Protein AF-0000000066673201 (afdb_homodimer)

InterPro domains:
  IPR006525 Cystatin-related, plant [TIGR01638] (89-176)
  IPR046350 Cystatin superfamily [SSF54403] (92-159)

pLDDT: mean 76.49, std 21.57, range [20.39, 98.31]

Foldseek 3Di:
DPPPPPQLLLQDDQKDFQDDPVDPVSQAQPPDPPPPPDDQPDDPVVQSVQQRVVCVVPVNFDGDSVNDRQGIQKDWADQQDDPPDPPPDPHGNQNVVQVVVQVVVVVVCVVVVHPPDDDDGDPTDMDGDDDWDKDKDKDWDADPVVRDIFIKIWIWTDDPRHDIDGPDIGTDDDPPPDPPPPPPPPPPD/DPPPPPQLLLQDDQKDFQDDPVDPVSQAQPPDPPPPPDGQPDDPVVQSVQQRVVCVVPVNFDGDSVNDRPGIQKDWADQQDDPPDPPPDPHGNQNVVQVVVQVVVVVVCVVVVHPPDDDDGDPTDMDGDDDWDWDKDKDWDADPVVRDIFIKIWIWTDDPRHDIDGPDIGTDDDPPPPPPPVPPPPPDD

Structure (mmCIF, N/CA/C/O backbone):
data_AF-0000000066673201-model_v1
#
loop_
_entity.id
_entity.type
_entity.pdbx_description
1 polymer 'Cystatin/monellin superfamily protein'
#
loop_
_atom_site.group_PDB
_atom_site.id
_atom_site.type_symbol
_atom_site.label_atom_id
_atom_site.label_alt_id
_atom_site.label_comp_id
_atom_site.label_asym_id
_atom_site.label_entity_id
_atom_site.label_seq_id
_atom_site.pdbx_PDB_ins_code
_atom_site.Cartn_x
_atom_site.Cartn_y
_atom_site.Cartn_z
_atom_site.occupancy
_atom_site.B_iso_or_equiv
_atom_site.auth_seq_id
_atom_site.auth_comp_id
_atom_site.auth_asym_id
_atom_site.auth_atom_id
_atom_site.pdbx_PDB_model_num
ATOM 1 N N . MET A 1 1 ? 24.594 14.82 -3.545 1 20.39 1 MET A N 1
ATOM 2 C CA . MET A 1 1 ? 23.344 15.539 -3.793 1 20.39 1 MET A CA 1
ATOM 3 C C . MET A 1 1 ? 22.25 14.586 -4.258 1 20.39 1 MET A C 1
ATOM 5 O O . MET A 1 1 ? 22.375 13.953 -5.309 1 20.39 1 MET A O 1
ATOM 9 N N . GLY A 1 2 ? 21.578 13.789 -3.475 1 25.27 2 GLY A N 1
ATOM 10 C CA . GLY A 1 2 ? 20.734 12.656 -3.836 1 25.27 2 GLY A CA 1
ATOM 11 C C . GLY A 1 2 ? 19.562 13.031 -4.73 1 25.27 2 GLY A C 1
ATOM 12 O O . GLY A 1 2 ? 18.969 14.094 -4.551 1 25.27 2 GLY A O 1
ATOM 13 N N . GLU A 1 3 ? 19.641 12.789 -5.961 1 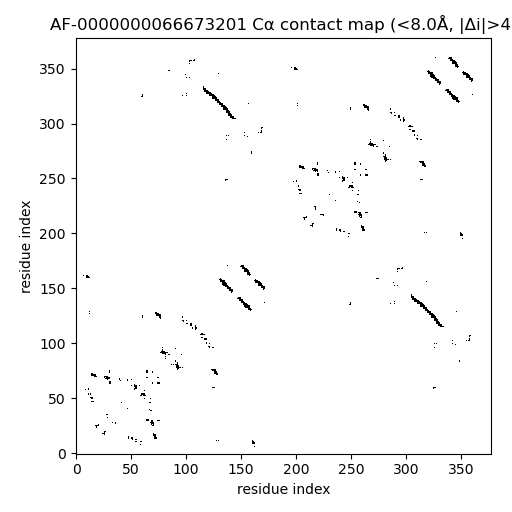28.75 3 GLU A N 1
ATOM 14 C CA . GLU A 1 3 ? 18.641 13.133 -6.961 1 28.75 3 GLU A CA 1
ATOM 15 C C . GLU A 1 3 ? 17.219 12.977 -6.398 1 28.75 3 GLU A C 1
ATOM 17 O O . GLU A 1 3 ? 16.922 11.984 -5.73 1 28.75 3 GLU A O 1
ATOM 22 N N . SER A 1 4 ? 16.672 14.086 -6.125 1 30.39 4 SER A N 1
ATOM 23 C CA . SER A 1 4 ? 15.266 14.219 -5.734 1 30.39 4 SER A CA 1
ATOM 24 C C . SER A 1 4 ? 14.383 13.25 -6.512 1 30.39 4 SER A C 1
ATOM 26 O O . SER A 1 4 ? 14.438 13.203 -7.742 1 30.39 4 SER A O 1
ATOM 28 N N . PHE A 1 5 ? 14.219 12.109 -6.172 1 31.58 5 PHE A N 1
ATOM 29 C CA . PHE A 1 5 ? 13.328 11.195 -6.879 1 31.58 5 PHE A CA 1
ATOM 30 C C . PHE A 1 5 ? 12.023 11.891 -7.258 1 31.58 5 PHE A C 1
ATOM 32 O O . PHE A 1 5 ? 11.25 12.281 -6.387 1 31.58 5 PHE A O 1
ATOM 39 N N . GLU A 1 6 ? 11.945 12.711 -8.242 1 37.91 6 GLU A N 1
ATOM 40 C CA . GLU A 1 6 ? 10.797 13.352 -8.883 1 37.91 6 GLU A CA 1
ATOM 41 C C . GLU A 1 6 ? 9.547 12.492 -8.75 1 37.91 6 GLU A C 1
ATOM 43 O O . GLU A 1 6 ? 8.43 13.016 -8.758 1 37.91 6 GLU A O 1
ATOM 48 N N . GLY A 1 7 ? 9.648 11.227 -8.617 1 36.28 7 GLY A N 1
ATOM 49 C CA . GLY A 1 7 ? 8.57 10.25 -8.727 1 36.28 7 GLY A CA 1
ATOM 50 C C . GLY A 1 7 ? 7.656 10.234 -7.52 1 36.28 7 GLY A C 1
ATOM 51 O O . GLY A 1 7 ? 6.758 9.398 -7.43 1 36.28 7 GLY A O 1
ATOM 52 N N . TRP A 1 8 ? 7.93 11.141 -6.637 1 39.97 8 TRP A N 1
ATOM 53 C CA . TRP A 1 8 ? 7.152 11.109 -5.398 1 39.97 8 TRP A CA 1
ATOM 54 C C . TRP A 1 8 ? 5.684 11.414 -5.672 1 39.97 8 TRP A C 1
ATOM 56 O O . TRP A 1 8 ? 4.805 10.992 -4.91 1 39.97 8 TRP A O 1
ATOM 66 N N . ASN A 1 9 ? 5.484 12.172 -6.719 1 45.72 9 ASN A N 1
ATOM 67 C CA . ASN A 1 9 ? 4.098 12.445 -7.078 1 45.72 9 ASN A CA 1
ATOM 68 C C . ASN A 1 9 ? 3.318 11.164 -7.34 1 45.72 9 ASN A C 1
ATOM 70 O O . ASN A 1 9 ? 2.098 11.133 -7.176 1 45.72 9 ASN A O 1
ATOM 74 N N . ALA A 1 10 ? 4.105 10.156 -7.504 1 52.5 10 ALA A N 1
ATOM 75 C CA . ALA A 1 10 ? 3.484 8.891 -7.906 1 52.5 10 ALA A CA 1
ATOM 76 C C . ALA A 1 10 ? 2.779 8.227 -6.73 1 52.5 10 ALA A C 1
ATOM 78 O O . ALA A 1 10 ? 1.967 7.316 -6.922 1 52.5 10 ALA A O 1
ATOM 79 N N . TRP A 1 11 ? 2.893 8.945 -5.566 1 57.53 11 TRP A N 1
ATOM 80 C CA . TRP A 1 11 ? 2.303 8.305 -4.395 1 57.53 11 TRP A CA 1
ATOM 81 C C . TRP A 1 11 ? 0.979 8.961 -4.023 1 57.53 11 TRP A C 1
ATOM 83 O O . TRP A 1 11 ? 0.353 8.594 -3.025 1 57.53 11 TRP A O 1
ATOM 93 N N . LEU A 1 12 ? 0.6 9.906 -4.938 1 61.88 12 LEU A N 1
ATOM 94 C CA . LEU A 1 12 ? -0.636 10.602 -4.594 1 61.88 12 LEU A CA 1
ATOM 95 C C . LEU A 1 12 ? -1.803 10.078 -5.422 1 61.88 12 LEU A C 1
ATOM 97 O O . LEU A 1 12 ? -1.617 9.664 -6.57 1 61.88 12 LEU A O 1
ATOM 101 N N . GLU A 1 13 ? -2.955 9.984 -4.758 1 71 13 GLU A N 1
ATOM 102 C CA . GLU A 1 13 ? -4.215 9.703 -5.438 1 71 13 GLU A CA 1
ATOM 103 C C . GLU A 1 13 ? -5.031 10.969 -5.648 1 71 13 GLU A C 1
ATOM 105 O O . GLU A 1 13 ? -4.941 11.914 -4.855 1 71 13 GLU A O 1
ATOM 110 N N . ASP A 1 14 ? -5.711 10.961 -6.789 1 77.38 14 ASP A N 1
ATOM 111 C CA . ASP A 1 14 ? -6.695 12.023 -6.961 1 77.38 14 ASP A CA 1
ATOM 112 C C . ASP A 1 14 ? -7.793 11.93 -5.902 1 77.38 14 ASP A C 1
ATOM 114 O O . ASP A 1 14 ? -8.039 10.859 -5.344 1 77.38 14 ASP A O 1
ATOM 118 N N . ALA A 1 15 ? -8.32 13.133 -5.711 1 83.19 15 ALA A N 1
ATOM 119 C CA . ALA A 1 15 ? -9.484 13.164 -4.824 1 83.19 15 ALA A CA 1
ATOM 120 C C . ALA A 1 15 ? -10.664 12.422 -5.441 1 83.19 15 ALA A C 1
ATOM 122 O O . ALA A 1 15 ? -10.914 12.531 -6.645 1 83.19 15 ALA A O 1
ATOM 123 N N . TYR A 1 16 ? -11.312 11.641 -4.719 1 76.75 16 TYR A N 1
ATOM 124 C CA . TYR A 1 16 ? -12.562 11.016 -5.133 1 76.75 16 TYR A CA 1
ATOM 125 C C . TYR A 1 16 ? -13.508 10.836 -3.947 1 76.75 16 TYR A C 1
ATOM 127 O O . TYR A 1 16 ? -13.07 10.844 -2.795 1 76.75 16 TYR A O 1
ATOM 135 N N . LEU A 1 17 ? -14.781 10.719 -4.289 1 73.44 17 LEU A N 1
ATOM 136 C CA . LEU A 1 17 ? -15.781 10.523 -3.248 1 73.44 17 LEU A CA 1
ATOM 137 C C . LEU A 1 17 ? -15.758 9.086 -2.74 1 73.44 17 LEU A C 1
ATOM 139 O O . LEU A 1 17 ? -15.648 8.148 -3.529 1 73.44 17 LEU A O 1
ATOM 143 N N . LEU A 1 18 ? -15.828 8.891 -1.446 1 70.62 18 LEU A N 1
ATOM 144 C CA . LEU A 1 18 ? -15.898 7.562 -0.841 1 70.62 18 LEU A CA 1
ATOM 145 C C . LEU A 1 18 ? -17.328 7.035 -0.855 1 70.62 18 LEU A C 1
ATOM 147 O O . LEU A 1 18 ? -17.562 5.855 -0.573 1 70.62 18 LEU A O 1
ATOM 151 N N . CYS A 1 19 ? -18.25 7.914 -1.058 1 63.78 19 CYS A N 1
ATOM 152 C CA . CYS A 1 19 ? -19.641 7.52 -1.135 1 63.78 19 CYS A CA 1
ATOM 153 C C . CYS A 1 19 ? -20.312 8.141 -2.352 1 63.78 19 CYS A C 1
ATOM 155 O O . CYS A 1 19 ? -19.766 9.039 -2.986 1 63.78 19 CYS A O 1
ATOM 157 N N . THR A 1 20 ? -21.422 7.461 -2.666 1 59.53 20 THR A N 1
ATOM 158 C CA . THR A 1 20 ? -22.203 8.031 -3.764 1 59.53 20 THR A CA 1
ATOM 159 C C . THR A 1 20 ? -23.016 9.227 -3.285 1 59.53 20 THR A C 1
ATOM 161 O O . THR A 1 20 ? -23.484 9.242 -2.146 1 59.53 20 THR A O 1
ATOM 164 N N . PRO A 1 21 ? -22.969 10.312 -4.102 1 56.91 21 PRO A N 1
ATOM 165 C CA . PRO A 1 21 ? -23.719 11.516 -3.715 1 56.91 21 PRO A CA 1
ATOM 166 C C . PRO A 1 21 ? -25.141 11.211 -3.264 1 56.91 21 PRO A C 1
ATOM 168 O O . PRO A 1 21 ? -25.719 11.977 -2.49 1 56.91 21 PRO A O 1
ATOM 171 N N . GLU A 1 22 ? -25.578 10.141 -3.738 1 59.84 22 GLU A N 1
ATOM 172 C CA . GLU A 1 22 ? -26.938 9.773 -3.367 1 59.84 22 GLU A CA 1
ATOM 173 C C . GLU A 1 22 ? -26.984 9.156 -1.973 1 59.84 22 GLU A C 1
ATOM 175 O O . GLU A 1 22 ? -28.062 9.008 -1.391 1 59.84 22 GLU A O 1
ATOM 180 N N . ASP A 1 23 ? -25.844 8.875 -1.416 1 57.38 23 ASP A N 1
ATOM 181 C CA . ASP A 1 23 ? -25.766 8.312 -0.069 1 57.38 23 ASP A CA 1
ATOM 182 C C . ASP A 1 23 ? -25.984 9.398 0.986 1 57.38 23 ASP A C 1
ATOM 184 O O . ASP A 1 23 ? -25.281 10.414 0.996 1 57.38 23 ASP A O 1
ATOM 188 N N . PRO A 1 24 ? -27 9.305 1.75 1 57.25 24 PRO A N 1
ATOM 189 C CA . PRO A 1 24 ? -27.312 10.328 2.748 1 57.25 24 PRO A CA 1
ATOM 190 C C . PRO A 1 24 ? -26.141 10.625 3.672 1 57.25 24 PRO A C 1
ATOM 192 O O . PRO A 1 24 ? -26 11.75 4.176 1 57.25 24 PRO A O 1
ATOM 195 N N . GLU A 1 25 ? -25.359 9.75 3.957 1 54.31 25 GLU A N 1
ATOM 196 C CA . GLU A 1 25 ? -24.219 9.945 4.859 1 54.31 25 GLU A CA 1
ATOM 197 C C . GLU A 1 25 ? -23.094 10.695 4.168 1 54.31 25 GLU A C 1
ATOM 199 O O . GLU A 1 25 ? -22.203 11.242 4.832 1 54.31 25 GLU A O 1
ATOM 204 N N . CYS A 1 26 ? -23.109 10.602 2.91 1 53.5 26 CYS A N 1
ATOM 205 C CA . CYS A 1 26 ? -22.078 11.281 2.125 1 53.5 26 CYS A CA 1
ATOM 206 C C . CYS A 1 26 ? -22.109 12.789 2.375 1 53.5 26 CYS A C 1
ATOM 208 O O . CYS A 1 26 ? -21.078 13.461 2.238 1 53.5 26 CYS A O 1
ATOM 210 N N . LEU A 1 27 ? -23.25 13.258 2.812 1 51.88 27 LEU A N 1
ATOM 211 C CA . LEU A 1 27 ? -23.438 14.703 2.85 1 51.88 27 LEU A CA 1
ATOM 212 C C . LEU A 1 27 ? -22.984 15.273 4.191 1 51.88 27 LEU A C 1
ATOM 214 O O . LEU A 1 27 ? -22.984 16.484 4.375 1 51.88 27 LEU A O 1
ATOM 218 N N . LYS A 1 28 ? -22.531 14.328 5.055 1 49.69 28 LYS A N 1
ATOM 219 C CA . LYS A 1 28 ? -22.234 14.984 6.324 1 49.69 28 LYS A CA 1
ATOM 220 C C . LYS A 1 28 ? -20.812 15.539 6.332 1 49.69 28 LYS A C 1
ATOM 222 O O . LYS A 1 28 ? -19.875 14.852 5.938 1 49.69 28 LYS A O 1
ATOM 227 N N . HIS A 1 29 ? -20.719 16.766 6.23 1 47.78 29 HIS A N 1
ATOM 228 C CA . HIS A 1 29 ? -19.484 17.547 6.34 1 47.78 29 HIS A CA 1
ATOM 229 C C . HIS A 1 29 ? -18.797 17.297 7.672 1 47.78 29 HIS A C 1
ATOM 231 O O . HIS A 1 29 ? -19.375 17.531 8.734 1 47.78 29 HIS A O 1
ATOM 237 N N . HIS A 1 30 ? -18.203 16.219 7.816 1 47.28 30 HIS A N 1
ATOM 238 C CA . HIS A 1 30 ? -17.688 16.031 9.172 1 47.28 30 HIS A CA 1
ATOM 239 C C . HIS A 1 30 ? -16.516 16.953 9.445 1 47.28 30 HIS A C 1
ATOM 241 O O . HIS A 1 30 ? -15.992 17 10.57 1 47.28 30 HIS A O 1
ATOM 247 N N . TYR A 1 31 ? -15.75 17.281 8.391 1 47.19 31 TYR A N 1
ATOM 248 C CA . TYR A 1 31 ? -14.531 17.812 8.992 1 47.19 31 TYR A CA 1
ATOM 249 C C . TYR A 1 31 ? -14.852 18.953 9.945 1 47.19 31 TYR A C 1
ATOM 251 O O . TYR A 1 31 ? -14.227 19.078 11.008 1 47.19 31 TYR A O 1
ATOM 259 N N . ILE A 1 32 ? -15.031 20.297 9.375 1 45.94 32 ILE A N 1
ATOM 260 C CA . ILE A 1 32 ? -15.18 21.516 10.156 1 45.94 32 ILE A CA 1
ATOM 261 C C . ILE A 1 32 ? -16.562 21.562 10.781 1 45.94 32 ILE A C 1
ATOM 263 O O . ILE A 1 32 ? -17.484 20.875 10.336 1 45.94 32 ILE A O 1
ATOM 267 N N . THR A 1 33 ? -16.656 22.5 11.812 1 43.62 33 THR A N 1
ATOM 268 C CA . THR A 1 33 ? -17.75 23.078 12.578 1 43.62 33 THR A CA 1
ATOM 269 C C . THR A 1 33 ? -18.984 23.281 11.695 1 43.62 33 THR A C 1
ATOM 271 O O . THR A 1 33 ? -19.906 24 12.07 1 43.62 33 THR A O 1
ATOM 274 N N . ARG A 1 34 ? -18.859 22.891 10.461 1 45.56 34 ARG A N 1
ATOM 275 C CA . ARG A 1 34 ? -20.031 23.375 9.75 1 45.56 34 ARG A CA 1
ATOM 276 C C . ARG A 1 34 ? -21.266 22.562 10.133 1 45.56 34 ARG A C 1
ATOM 278 O O . ARG A 1 34 ? -21.203 21.344 10.258 1 45.56 34 ARG A O 1
ATOM 285 N N . THR A 1 35 ? -22.172 23.188 10.781 1 44.44 35 THR A N 1
ATOM 286 C CA . THR A 1 35 ? -23.5 22.766 11.219 1 44.44 35 THR A CA 1
ATOM 287 C C . THR A 1 35 ? -24.266 22.094 10.07 1 44.44 35 THR A C 1
ATOM 289 O O . THR A 1 35 ? -23.891 22.25 8.906 1 44.44 35 THR A O 1
ATOM 292 N N . GLU A 1 36 ? -24.984 21.094 10.297 1 47.41 36 GLU A N 1
ATOM 293 C CA . GLU A 1 36 ? -26 20.484 9.453 1 47.41 36 GLU A CA 1
ATOM 294 C C . GLU A 1 36 ? -26.562 21.5 8.453 1 47.41 36 GLU A C 1
ATOM 296 O O . GLU A 1 36 ? -27.062 21.125 7.391 1 47.41 36 GLU A O 1
ATOM 301 N N . LYS A 1 37 ? -26.672 22.688 8.977 1 49.25 37 LYS A N 1
ATOM 302 C CA . LYS A 1 37 ? -27.453 23.625 8.164 1 49.25 37 LYS A CA 1
ATOM 303 C C . LYS A 1 37 ? -26.656 24.047 6.926 1 49.25 37 LYS A C 1
ATOM 305 O O . LYS A 1 37 ? -27.203 24.719 6.043 1 49.25 37 LYS A O 1
ATOM 310 N N . ASP A 1 38 ? -25.344 23.672 6.883 1 53.31 38 ASP A N 1
ATOM 311 C CA . ASP A 1 38 ? -24.641 24.406 5.848 1 53.31 38 ASP A CA 1
ATOM 312 C C . ASP A 1 38 ? -24.531 23.594 4.562 1 53.31 38 ASP A C 1
ATOM 314 O O . ASP A 1 38 ? -24 22.484 4.57 1 53.31 38 ASP A O 1
ATOM 318 N N . GLU A 1 39 ? -25.422 23.859 3.711 1 62.16 39 GLU A N 1
ATOM 319 C CA . GLU A 1 39 ? -25.359 23.422 2.322 1 62.16 39 GLU A CA 1
ATOM 320 C C . GLU A 1 39 ? -23.938 23.531 1.769 1 62.16 39 GLU A C 1
ATOM 322 O O . GLU A 1 39 ? -23.188 24.422 2.15 1 62.16 39 GLU A O 1
ATOM 327 N N . PRO A 1 40 ? -23.594 22.516 1.112 1 65.88 40 PRO A N 1
ATOM 328 C CA . PRO A 1 40 ? -22.281 22.641 0.467 1 65.88 40 PRO A CA 1
ATOM 329 C C . PRO A 1 40 ? -22.156 23.922 -0.359 1 65.88 40 PRO A C 1
ATOM 331 O O . PRO A 1 40 ? -23.125 24.344 -1.008 1 65.88 40 PRO A O 1
ATOM 334 N N . GLN A 1 41 ? -21.062 24.609 -0.134 1 74.94 41 GLN A N 1
ATOM 335 C CA . GLN A 1 41 ? -20.766 25.828 -0.86 1 74.94 41 GLN A CA 1
ATOM 336 C C . GLN A 1 41 ? -20.484 25.547 -2.334 1 74.94 41 GLN A C 1
ATOM 338 O O . GLN A 1 41 ? -20.734 26.406 -3.191 1 74.94 41 GLN A O 1
ATOM 343 N N . TYR A 1 42 ? -20.062 24.297 -2.615 1 81.88 42 TYR A N 1
ATOM 344 C CA . TYR A 1 42 ? -19.625 23.922 -3.963 1 81.88 42 TYR A CA 1
ATOM 345 C C . TYR A 1 42 ? -20.266 22.609 -4.398 1 81.88 42 TYR A C 1
ATOM 347 O O . TYR A 1 42 ? -20.719 21.828 -3.561 1 81.88 42 TYR A O 1
ATOM 355 N N . THR A 1 43 ? -20.375 22.531 -5.734 1 81.44 43 THR A N 1
ATOM 356 C CA . THR A 1 43 ? -20.781 21.219 -6.242 1 81.44 43 THR A CA 1
ATOM 357 C C . THR A 1 43 ? -19.688 20.188 -6.012 1 81.44 43 THR A C 1
ATOM 359 O O . THR A 1 43 ? -18.547 20.531 -5.738 1 81.44 43 THR A O 1
ATOM 362 N N . VAL A 1 44 ? -20 18.969 -6.176 1 77.81 44 VAL A N 1
ATOM 363 C CA . VAL A 1 44 ? -19.031 17.875 -6.004 1 77.81 44 VAL A CA 1
ATOM 364 C C . VAL A 1 44 ? -17.906 18.031 -7.012 1 77.81 44 VAL A C 1
ATOM 366 O O . VAL A 1 44 ? -16.719 17.875 -6.66 1 77.81 44 VAL A O 1
ATOM 369 N N . ASP A 1 45 ? -18.266 18.375 -8.227 1 83.19 45 ASP A N 1
ATOM 370 C CA . ASP A 1 45 ? -17.266 18.531 -9.273 1 83.19 45 ASP A CA 1
ATOM 371 C C . ASP A 1 45 ? -16.297 19.672 -8.953 1 83.19 45 ASP A C 1
ATOM 373 O O . ASP A 1 45 ? -15.102 19.562 -9.188 1 83.19 45 ASP A O 1
ATOM 377 N N . GLU A 1 46 ? -16.828 20.672 -8.477 1 87.88 46 GLU A N 1
ATOM 378 C CA . GLU A 1 46 ? -15.992 21.812 -8.102 1 87.88 46 GLU A CA 1
ATOM 379 C C . GLU A 1 46 ? -15.062 21.453 -6.941 1 87.88 46 GLU A C 1
ATOM 381 O O . GLU A 1 46 ? -13.898 21.844 -6.934 1 87.88 46 GLU A O 1
ATOM 386 N N . GLU A 1 47 ? -15.586 20.766 -5.961 1 85.94 47 GLU A N 1
ATOM 387 C CA . GLU A 1 47 ? -14.781 20.359 -4.816 1 85.94 47 GLU A CA 1
ATOM 388 C C . GLU A 1 47 ? -13.641 19.453 -5.242 1 85.94 47 GLU A C 1
ATOM 390 O O . GLU A 1 47 ? -12.5 19.609 -4.789 1 85.94 47 GLU A O 1
ATOM 395 N N . ILE A 1 48 ? -13.953 18.547 -6.105 1 85.69 48 ILE A N 1
ATOM 396 C CA . ILE A 1 48 ? -12.93 17.625 -6.605 1 85.69 48 ILE A CA 1
ATOM 397 C C . ILE A 1 48 ? -11.844 18.406 -7.34 1 85.69 48 ILE A C 1
ATOM 399 O O . ILE A 1 48 ? -10.648 18.188 -7.117 1 85.69 48 ILE A O 1
ATOM 403 N N . ALA A 1 49 ? -12.25 19.328 -8.195 1 90.88 49 ALA A N 1
ATOM 404 C CA . ALA A 1 49 ? -11.289 20.125 -8.945 1 90.88 49 ALA A CA 1
ATOM 405 C C . ALA A 1 49 ? -10.414 20.953 -8.016 1 90.88 49 ALA A C 1
ATOM 407 O O . ALA A 1 49 ? -9.195 21.016 -8.18 1 90.88 49 ALA A O 1
ATOM 408 N N . MET A 1 50 ? -11 21.562 -7.027 1 92.94 50 MET A N 1
ATOM 409 C CA . MET A 1 50 ? -10.266 22.406 -6.082 1 92.94 50 MET A CA 1
ATOM 410 C C . MET A 1 50 ? -9.305 21.562 -5.242 1 92.94 50 MET A C 1
ATOM 412 O O . MET A 1 50 ? -8.164 21.969 -5.012 1 92.94 50 MET A O 1
ATOM 416 N N . MET A 1 51 ? -9.805 20.484 -4.801 1 90.69 51 MET A N 1
ATOM 417 C CA . MET A 1 51 ? -8.938 19.625 -4 1 90.69 51 MET A CA 1
ATOM 418 C C . MET A 1 51 ? -7.758 19.125 -4.824 1 90.69 51 MET A C 1
ATOM 420 O O . MET A 1 51 ? -6.617 19.141 -4.359 1 90.69 51 MET A O 1
ATOM 424 N N . ASN A 1 52 ? -8 18.672 -6.043 1 90.69 52 ASN A N 1
ATOM 425 C CA . ASN A 1 52 ? -6.93 18.172 -6.902 1 90.69 52 ASN A CA 1
ATOM 426 C C . ASN A 1 52 ? -5.902 19.266 -7.199 1 90.69 52 ASN A C 1
ATOM 428 O O . ASN A 1 52 ? -4.707 18.984 -7.324 1 90.69 52 ASN A O 1
ATOM 432 N N . GLU A 1 53 ? -6.355 20.484 -7.379 1 93.69 53 GLU A N 1
ATOM 433 C CA . GLU A 1 53 ? -5.426 21.594 -7.551 1 93.69 53 GLU A CA 1
ATOM 434 C C . GLU A 1 53 ? -4.508 21.734 -6.336 1 93.69 53 GLU A C 1
ATOM 436 O O . GLU A 1 53 ? -3.297 21.906 -6.484 1 93.69 53 GLU A O 1
ATOM 441 N N . GLN A 1 54 ? -5.074 21.641 -5.18 1 93.56 54 GLN A N 1
ATOM 442 C CA . GLN A 1 54 ? -4.297 21.766 -3.953 1 93.56 54 GLN A CA 1
ATOM 443 C C . GLN A 1 54 ? -3.355 20.578 -3.766 1 93.56 54 GLN A C 1
ATOM 445 O O . GLN A 1 54 ? -2.221 20.75 -3.312 1 93.56 54 GLN A O 1
ATOM 450 N N . ILE A 1 55 ? -3.85 19.375 -4.09 1 90.62 55 ILE A N 1
ATOM 451 C CA . ILE A 1 55 ? -3.016 18.172 -4.039 1 90.62 55 ILE A CA 1
ATOM 452 C C . ILE A 1 55 ? -1.799 18.359 -4.945 1 90.62 55 ILE A C 1
ATOM 454 O O . ILE A 1 55 ? -0.664 18.109 -4.527 1 90.62 55 ILE A O 1
ATOM 458 N N . THR A 1 56 ? -2.004 18.828 -6.098 1 86.56 56 THR A N 1
ATOM 459 C CA . THR A 1 56 ? -0.936 18.984 -7.074 1 86.56 56 THR A CA 1
ATOM 460 C C . THR A 1 56 ? 0.061 20.047 -6.617 1 86.56 56 THR A C 1
ATOM 462 O O . THR A 1 56 ? 1.273 19.828 -6.66 1 86.56 56 THR A O 1
ATOM 465 N N . LYS A 1 57 ? -0.399 21.156 -6.145 1 88.88 57 LYS A N 1
ATOM 466 C CA . LYS A 1 57 ? 0.436 22.281 -5.777 1 88.88 57 LYS A CA 1
ATOM 467 C C . LYS A 1 57 ? 1.288 21.969 -4.551 1 88.88 57 LYS A C 1
ATOM 469 O O . LYS A 1 57 ? 2.408 22.469 -4.422 1 88.88 57 LYS A O 1
ATOM 474 N N . SER A 1 58 ? 0.813 21.141 -3.674 1 92.75 58 SER A N 1
ATOM 475 C CA . SER A 1 58 ? 1.479 20.938 -2.391 1 92.75 58 SER A CA 1
ATOM 476 C C . SER A 1 58 ? 1.908 19.484 -2.211 1 92.75 58 SER A C 1
ATOM 478 O O . SER A 1 58 ? 2.338 19.094 -1.126 1 92.75 58 SER A O 1
ATOM 480 N N . GLU A 1 59 ? 1.617 18.719 -3.246 1 89 59 GLU A N 1
ATOM 481 C CA . GLU A 1 59 ? 1.839 17.266 -3.172 1 89 59 GLU A CA 1
ATOM 482 C C . GLU A 1 59 ? 1.014 16.641 -2.055 1 89 59 GLU A C 1
ATOM 484 O O . GLU A 1 59 ? 1.498 15.766 -1.338 1 89 59 GLU A O 1
ATOM 489 N N . GLY A 1 60 ? -0.105 17.25 -1.769 1 92.62 60 GLY A N 1
ATOM 490 C CA . GLY A 1 60 ? -1.096 16.688 -0.863 1 92.62 60 GLY A CA 1
ATOM 491 C C . GLY A 1 60 ? -0.975 17.219 0.554 1 92.62 60 GLY A C 1
ATOM 492 O O . GLY A 1 60 ? -1.857 16.984 1.385 1 92.62 60 GLY A O 1
ATOM 493 N N . PHE A 1 61 ? 0.036 18.016 0.873 1 94.94 61 PHE A N 1
ATOM 494 C CA . PHE A 1 61 ? 0.325 18.391 2.254 1 94.94 61 PHE A CA 1
ATOM 495 C C . PHE A 1 61 ? -0.574 19.531 2.707 1 94.94 61 PHE A C 1
ATOM 497 O O . PHE A 1 61 ? -0.894 19.641 3.893 1 94.94 61 PHE A O 1
ATOM 504 N N . ASP A 1 62 ? -0.856 20.406 1.796 1 94.19 62 ASP A N 1
ATOM 505 C CA . ASP A 1 62 ? -1.564 21.625 2.174 1 94.19 62 ASP A CA 1
ATOM 506 C C . ASP A 1 62 ? -2.949 21.688 1.531 1 94.19 62 ASP A C 1
ATOM 508 O O . ASP A 1 62 ? -3.17 22.438 0.581 1 94.19 62 ASP A O 1
ATOM 512 N N . ILE A 1 63 ? -3.9 20.984 2.104 1 92.5 63 ILE A N 1
ATOM 513 C CA . ILE A 1 63 ? -5.297 20.969 1.676 1 92.5 63 ILE A CA 1
ATOM 514 C C . ILE A 1 63 ? -6.148 21.766 2.672 1 92.5 63 ILE A C 1
ATOM 516 O O . ILE A 1 63 ? -6.023 21.578 3.885 1 92.5 63 ILE A O 1
ATOM 520 N N . ASP A 1 64 ? -6.891 22.672 2.182 1 90.81 64 ASP A N 1
ATOM 521 C CA . ASP A 1 64 ? -7.84 23.391 3.018 1 90.81 64 ASP A CA 1
ATOM 522 C C . ASP A 1 64 ? -9.141 22.609 3.174 1 90.81 64 ASP A C 1
ATOM 524 O O . ASP A 1 64 ? -10.109 22.844 2.441 1 90.81 64 ASP A O 1
ATOM 528 N N . PHE A 1 65 ? -9.211 21.812 4.145 1 88.19 65 PHE A N 1
ATOM 529 C CA . PHE A 1 65 ? -10.305 20.859 4.332 1 88.19 65 PHE A CA 1
ATOM 530 C C . PHE A 1 65 ? -11.594 21.594 4.691 1 88.19 65 PHE A C 1
ATOM 532 O O . PHE A 1 65 ? -12.68 21.016 4.625 1 88.19 65 PHE A O 1
ATOM 539 N N . SER A 1 66 ? -11.461 22.875 5.066 1 83.38 66 SER A N 1
ATOM 540 C CA . SER A 1 66 ? -12.656 23.641 5.418 1 83.38 66 SER A CA 1
ATOM 541 C C . SER A 1 66 ? -13.539 23.875 4.195 1 83.38 66 SER A C 1
ATOM 543 O O . SER A 1 66 ? -14.711 24.234 4.332 1 83.38 66 SER A O 1
ATOM 545 N N . LEU A 1 67 ? -13 23.688 3.047 1 83.69 67 LEU A N 1
ATOM 546 C CA . LEU A 1 67 ? -13.711 23.969 1.808 1 83.69 67 LEU A CA 1
ATOM 547 C C . LEU A 1 67 ? -14.5 22.75 1.342 1 83.69 67 LEU A C 1
ATOM 549 O O . LEU A 1 67 ? -15.328 22.859 0.434 1 83.69 67 LEU A O 1
ATOM 553 N N . PHE A 1 68 ? -14.242 21.609 1.936 1 80.75 68 PHE A N 1
ATOM 554 C CA . PHE A 1 68 ? -14.734 20.375 1.342 1 80.75 68 PHE A CA 1
ATOM 555 C C . PHE A 1 68 ? -15.602 19.609 2.33 1 80.75 68 PHE A C 1
ATOM 557 O O . PHE A 1 68 ? -15.414 19.719 3.543 1 80.75 68 PHE A O 1
ATOM 564 N N . ARG A 1 69 ? -16.438 18.844 1.673 1 74.38 69 ARG A N 1
ATOM 565 C CA . ARG A 1 69 ? -17.188 17.891 2.48 1 74.38 69 ARG A CA 1
ATOM 566 C C . ARG A 1 69 ? -16.297 16.781 2.992 1 74.38 69 ARG A C 1
ATOM 568 O O . ARG A 1 69 ? -15.234 16.516 2.41 1 74.38 69 ARG A O 1
ATOM 575 N N . CYS A 1 70 ? -16.469 16.062 4.059 1 68 70 CYS A N 1
ATOM 576 C CA . CYS A 1 70 ? -15.641 15.031 4.684 1 68 70 CYS A CA 1
ATOM 577 C C . CYS A 1 70 ? -15.938 13.664 4.086 1 68 70 CYS A C 1
ATOM 579 O O . CYS A 1 70 ? -16.266 12.719 4.812 1 68 70 CYS A O 1
ATOM 581 N N . LEU A 1 71 ? -15.969 13.594 2.781 1 72.5 71 LEU A N 1
ATOM 582 C CA . LEU A 1 71 ? -16.281 12.32 2.137 1 72.5 71 LEU A CA 1
ATOM 583 C C . LEU A 1 71 ? -15.258 11.992 1.057 1 72.5 71 LEU A C 1
ATOM 585 O O . LEU A 1 71 ? -15.516 11.164 0.181 1 72.5 71 LEU A O 1
ATOM 589 N N . PHE A 1 72 ? -14.297 12.703 1.148 1 79.62 72 PHE A N 1
ATOM 590 C CA . PHE A 1 72 ? -13.242 12.422 0.18 1 79.62 72 PHE A CA 1
ATOM 591 C C . PHE A 1 72 ? -12.203 11.469 0.768 1 79.62 72 PHE A C 1
ATOM 593 O O . PHE A 1 72 ? -12.219 11.195 1.97 1 79.62 72 PHE A O 1
ATOM 600 N N . ASN A 1 73 ? -11.391 10.945 -0.093 1 80.62 73 ASN A N 1
ATOM 601 C CA . ASN A 1 73 ? -10.344 10.016 0.314 1 80.62 73 ASN A CA 1
ATOM 602 C C . ASN A 1 73 ? -9.242 10.719 1.104 1 80.62 73 ASN A C 1
ATOM 604 O O . ASN A 1 73 ? -8.422 10.062 1.746 1 80.62 73 ASN A O 1
ATOM 608 N N . TYR A 1 74 ? -9.234 12.008 1.091 1 88.44 74 TYR A N 1
ATOM 609 C CA . TYR A 1 74 ? -8.305 12.781 1.912 1 88.44 74 TYR A CA 1
ATOM 610 C C . TYR A 1 74 ? -8.992 13.289 3.176 1 88.44 74 TYR A C 1
ATOM 612 O O . TYR A 1 74 ? -10.117 13.789 3.119 1 88.44 74 TYR A O 1
ATOM 620 N N . HIS A 1 75 ? -8.25 13.133 4.293 1 87.94 75 HIS A N 1
ATOM 621 C CA . HIS A 1 75 ? -8.781 13.57 5.578 1 87.94 75 HIS A CA 1
ATOM 622 C C . HIS A 1 75 ? -7.695 14.203 6.438 1 87.94 75 HIS A C 1
ATOM 624 O O . HIS A 1 75 ? -6.527 13.805 6.359 1 87.94 75 HIS A O 1
ATOM 630 N N . LEU A 1 76 ? -8.258 15.156 7.188 1 90.62 76 LEU A N 1
ATOM 631 C CA . LEU A 1 76 ? -7.398 15.641 8.266 1 90.62 76 LEU A CA 1
ATOM 632 C C . LEU A 1 76 ? -7.238 14.578 9.344 1 90.62 76 LEU A C 1
ATOM 634 O O . LEU A 1 76 ? -8.195 13.875 9.68 1 90.62 76 LEU A O 1
ATOM 638 N N . VAL A 1 77 ? -6.062 14.531 9.914 1 91.81 77 VAL A N 1
ATOM 639 C CA . VAL A 1 77 ? -5.875 13.703 11.109 1 91.81 77 VAL A CA 1
ATOM 640 C C . VAL A 1 77 ? -6.371 14.453 12.336 1 91.81 77 VAL A C 1
ATOM 642 O O . VAL A 1 77 ? -5.941 15.586 12.602 1 91.81 77 VAL A O 1
ATOM 645 N N . ASP A 1 78 ? -7.289 13.891 13.023 1 89.31 78 ASP A N 1
ATOM 646 C CA . ASP A 1 78 ? -7.633 14.391 14.352 1 89.31 78 ASP A CA 1
ATOM 647 C C . ASP A 1 78 ? -6.684 13.828 15.414 1 89.31 78 ASP A C 1
ATOM 649 O O . ASP A 1 78 ? -6.715 12.633 15.711 1 89.31 78 ASP A O 1
ATOM 653 N N . PRO A 1 79 ? -5.852 14.688 15.984 1 93.06 79 PRO A N 1
ATOM 654 C CA . PRO A 1 79 ? -4.828 14.188 16.906 1 93.06 79 PRO A CA 1
ATOM 655 C C . PRO A 1 79 ? -5.418 13.57 18.172 1 93.06 79 PRO A C 1
ATOM 657 O O . PRO A 1 79 ? -4.738 12.805 18.859 1 93.06 79 PRO A O 1
ATOM 660 N N . ASP A 1 80 ? -6.66 13.812 18.5 1 90.62 80 ASP A N 1
ATOM 661 C CA . ASP A 1 80 ? -7.254 13.352 19.75 1 90.62 80 ASP A CA 1
ATOM 662 C C . ASP A 1 80 ? -8 12.039 19.547 1 90.62 80 ASP A C 1
ATOM 664 O O . ASP A 1 80 ? -8.469 11.43 20.516 1 90.62 80 ASP A O 1
ATOM 668 N N . ASP A 1 81 ? -8.141 11.641 18.344 1 88.12 81 ASP A N 1
ATOM 669 C CA . ASP A 1 81 ? -8.844 10.391 18.047 1 88.12 81 ASP A CA 1
ATOM 670 C C . ASP A 1 81 ? -7.898 9.195 18.125 1 88.12 81 ASP A C 1
ATOM 672 O O . ASP A 1 81 ? -6.695 9.359 18.328 1 88.12 81 ASP A O 1
ATOM 676 N N . PHE A 1 82 ? -8.406 7.941 17.922 1 85.94 82 PHE A N 1
ATOM 677 C CA . PHE A 1 82 ? -7.672 6.691 18.078 1 85.94 82 PHE A CA 1
ATOM 678 C C . PHE A 1 82 ? -7.941 5.758 16.906 1 85.94 82 PHE A C 1
ATOM 680 O O . PHE A 1 82 ? -7.832 4.535 17.047 1 85.94 82 PHE A O 1
ATOM 687 N N . ASP A 1 83 ? -8.148 6.266 15.766 1 79.88 83 ASP A N 1
ATOM 688 C CA . ASP A 1 83 ? -8.75 5.523 14.656 1 79.88 83 ASP A CA 1
ATOM 689 C C . ASP A 1 83 ? -7.707 4.656 13.953 1 79.88 83 ASP A C 1
ATOM 691 O O . ASP A 1 83 ? -8.055 3.707 13.25 1 79.88 83 ASP A O 1
ATOM 695 N N . PHE A 1 84 ? -6.344 4.902 14.016 1 84.31 84 PHE A N 1
ATOM 696 C CA . PHE A 1 84 ? -5.391 4.25 13.125 1 84.31 84 PHE A CA 1
ATOM 697 C C . PHE A 1 84 ? -4.801 3.01 13.781 1 84.31 84 PHE A C 1
ATOM 699 O O . PHE A 1 84 ? -4.184 2.178 13.117 1 84.31 84 PHE A O 1
ATOM 706 N N . LEU A 1 85 ? -4.863 2.908 15.023 1 75.5 85 LEU A N 1
ATOM 707 C CA . LEU A 1 85 ? -4.312 1.761 15.734 1 75.5 85 LEU A CA 1
ATOM 708 C C . LEU A 1 85 ? -5.43 0.899 16.312 1 75.5 85 LEU A C 1
ATOM 710 O O . LEU A 1 85 ? -6.57 1.351 16.438 1 75.5 85 LEU A O 1
ATOM 714 N N . ASP A 1 86 ? -5.105 -0.366 16.531 1 68.06 86 ASP A N 1
ATOM 715 C CA . ASP A 1 86 ? -6.074 -1.299 17.109 1 68.06 86 ASP A CA 1
ATOM 716 C C . ASP A 1 86 ? -6.551 -0.827 18.469 1 68.06 86 ASP A C 1
ATOM 718 O O . ASP A 1 86 ? -5.883 -0.023 19.125 1 68.06 86 ASP A O 1
ATOM 722 N N . ASP A 1 87 ? -7.836 -1.123 18.703 1 62.69 87 ASP A N 1
ATOM 723 C CA . ASP A 1 87 ? -8.547 -0.74 19.922 1 62.69 87 ASP A CA 1
ATOM 724 C C . ASP A 1 87 ? -7.668 -0.939 21.156 1 62.69 87 ASP A C 1
ATOM 726 O O . ASP A 1 87 ? -7.801 -0.211 22.141 1 62.69 87 ASP A O 1
ATOM 730 N N . GLU A 1 88 ? -6.637 -1.724 21.062 1 66.25 88 GLU A N 1
ATOM 731 C CA . GLU A 1 88 ? -5.883 -1.985 22.281 1 66.25 88 GLU A CA 1
ATOM 732 C C . GLU A 1 88 ? -4.719 -1.011 22.438 1 66.25 88 GLU A C 1
ATOM 734 O O . GLU A 1 88 ? -4.027 -1.017 23.453 1 66.25 88 GLU A O 1
ATOM 739 N N . SER A 1 89 ? -4.812 -0.131 21.391 1 66.19 89 SER A N 1
ATOM 740 C CA . SER A 1 89 ? -3.668 0.771 21.484 1 66.19 89 SER A CA 1
ATOM 741 C C . SER A 1 89 ? -4.004 2.004 22.312 1 66.19 89 SER A C 1
ATOM 743 O O . SER A 1 89 ? -5.102 2.557 22.203 1 66.19 89 SER A O 1
ATOM 745 N N . GLU A 1 90 ? -3.273 2.371 23.328 1 79.62 90 GLU A N 1
ATOM 746 C CA . GLU A 1 90 ? -3.404 3.561 24.172 1 79.62 90 GLU A CA 1
ATOM 747 C C . GLU A 1 90 ? -2.816 4.789 23.484 1 79.62 90 GLU A C 1
ATOM 749 O O . GLU A 1 90 ? -2.908 5.902 24 1 79.62 90 GLU A O 1
ATOM 754 N N . GLU A 1 91 ? -2.467 4.711 22.328 1 88.88 91 GLU A N 1
ATOM 755 C CA . GLU A 1 91 ? -1.823 5.816 21.625 1 88.88 91 GLU A CA 1
ATOM 756 C C . GLU A 1 91 ? -2.83 6.605 20.797 1 88.88 91 GLU A C 1
ATOM 758 O O . GLU A 1 91 ? -3.604 6.027 20.031 1 88.88 91 GLU A O 1
ATOM 763 N N . THR A 1 92 ? -2.82 7.98 21.031 1 93.25 92 THR A N 1
ATOM 764 C CA . THR A 1 92 ? -3.664 8.844 20.203 1 93.25 92 THR A CA 1
ATOM 765 C C . THR A 1 92 ? -3.086 8.992 18.812 1 93.25 92 THR A C 1
ATOM 767 O O . THR A 1 92 ? -1.922 8.664 18.562 1 93.25 92 THR A O 1
ATOM 770 N N . ASN A 1 93 ? -3.92 9.516 17.906 1 93.38 93 ASN A N 1
ATOM 771 C CA . ASN A 1 93 ? -3.422 9.836 16.562 1 93.38 93 ASN A CA 1
ATOM 772 C C . ASN A 1 93 ? -2.271 10.836 16.625 1 93.38 93 ASN A C 1
ATOM 774 O O . ASN A 1 93 ? -1.327 10.742 15.836 1 93.38 93 ASN A O 1
ATOM 778 N N . GLY A 1 94 ? -2.4 11.805 17.531 1 95.12 94 GLY A N 1
ATOM 779 C CA . GLY A 1 94 ? -1.321 12.766 17.703 1 95.12 94 GLY A CA 1
ATOM 780 C C . GLY A 1 94 ? -0.003 12.109 18.078 1 95.12 94 GLY A C 1
ATOM 781 O O . GLY A 1 94 ? 1.045 12.461 17.531 1 95.12 94 GLY A O 1
ATOM 782 N N . ASP A 1 95 ? -0.06 11.18 19.047 1 95.69 95 ASP A N 1
ATOM 783 C CA . ASP A 1 95 ? 1.129 10.422 19.422 1 95.69 95 ASP A CA 1
ATOM 784 C C . ASP A 1 95 ? 1.688 9.641 18.25 1 95.69 95 ASP A C 1
ATOM 786 O O . ASP A 1 95 ? 2.904 9.57 18.062 1 95.69 95 ASP A O 1
ATOM 790 N N . PHE A 1 96 ? 0.772 9.117 17.531 1 95 96 PHE A N 1
ATOM 791 C CA . PHE A 1 96 ? 1.12 8.305 16.375 1 95 96 PHE A CA 1
ATOM 792 C C . PHE A 1 96 ? 1.844 9.141 15.328 1 95 96 PHE A C 1
ATOM 794 O O . PHE A 1 96 ? 2.879 8.727 14.805 1 95 96 PHE A O 1
ATOM 801 N N . MET A 1 97 ? 1.378 10.328 15.039 1 97.06 97 MET A N 1
ATOM 802 C CA . MET A 1 97 ? 2.018 11.234 14.094 1 97.06 97 MET A CA 1
ATOM 803 C C . MET A 1 97 ? 3.381 11.688 14.609 1 97.06 97 MET A C 1
ATOM 805 O O . MET A 1 97 ? 4.328 11.82 13.828 1 97.06 97 MET A O 1
ATOM 809 N N . LYS A 1 98 ? 3.473 11.914 15.875 1 97.81 98 LYS A N 1
ATOM 810 C CA . LYS A 1 98 ? 4.742 12.305 16.484 1 97.81 98 LYS A CA 1
ATOM 811 C C . LYS A 1 98 ? 5.797 11.219 16.297 1 97.81 98 LYS A C 1
ATOM 813 O O . LYS A 1 98 ? 6.922 11.508 15.883 1 97.81 98 LYS A O 1
ATOM 818 N N . ARG A 1 99 ? 5.406 10.047 16.578 1 96.88 99 ARG A N 1
ATOM 819 C CA . ARG A 1 99 ? 6.336 8.93 16.438 1 96.88 99 ARG A CA 1
ATOM 820 C C . ARG A 1 99 ? 6.805 8.789 14.992 1 96.88 99 ARG A C 1
ATOM 822 O O . ARG A 1 99 ? 7.996 8.609 14.734 1 96.88 99 ARG A O 1
ATOM 829 N N . PHE A 1 100 ? 5.902 8.875 14.062 1 97 100 PHE A N 1
ATOM 830 C CA . PHE A 1 100 ? 6.242 8.789 12.648 1 97 100 PHE A CA 1
ATOM 831 C C . PHE A 1 100 ? 7.172 9.93 12.242 1 97 100 PHE A C 1
ATOM 833 O O . PHE A 1 100 ? 8.117 9.719 11.477 1 97 100 PHE A O 1
ATOM 840 N N . SER A 1 101 ? 6.922 11.125 12.719 1 98.06 101 SER A N 1
ATOM 841 C CA . SER A 1 101 ? 7.766 12.273 12.422 1 98.06 101 SER A CA 1
ATOM 842 C C . SER A 1 101 ? 9.188 12.07 12.945 1 98.06 101 SER A C 1
ATOM 844 O O . SER A 1 101 ? 10.156 12.328 12.234 1 98.06 101 SER A O 1
ATOM 846 N N . GLN A 1 102 ? 9.258 11.594 14.141 1 98 102 GLN A N 1
ATOM 847 C CA . GLN A 1 102 ? 10.562 11.375 14.758 1 98 102 GLN A CA 1
ATOM 848 C C . GLN A 1 102 ? 11.359 10.32 14 1 98 102 GLN A C 1
ATOM 850 O O . GLN A 1 102 ? 12.562 10.492 13.766 1 98 102 GLN A O 1
ATOM 855 N N . GLU A 1 103 ? 10.688 9.25 13.672 1 97.56 103 GLU A N 1
ATOM 856 C CA . GLU A 1 103 ? 11.367 8.211 12.914 1 97.56 103 GLU A CA 1
ATOM 857 C C . GLU A 1 103 ? 11.797 8.719 11.539 1 97.56 103 GLU A C 1
ATOM 859 O O . GLU A 1 103 ? 12.891 8.406 11.07 1 97.56 103 GLU A O 1
ATOM 864 N N . SER A 1 104 ? 10.953 9.477 10.898 1 96.56 104 SER A N 1
ATOM 865 C CA . SER A 1 104 ? 11.281 10.047 9.602 1 96.56 104 SER A CA 1
ATOM 866 C C . SER A 1 104 ? 12.5 10.961 9.688 1 96.56 104 SER A C 1
ATOM 868 O O . SER A 1 104 ? 13.391 10.906 8.844 1 96.56 104 SER A O 1
ATOM 870 N N . LEU A 1 105 ? 12.492 11.758 10.688 1 96.75 105 LEU A N 1
ATOM 871 C CA . LEU A 1 105 ? 13.602 12.695 10.859 1 96.75 105 LEU A CA 1
ATOM 872 C C . LEU A 1 105 ? 14.898 11.945 11.141 1 96.75 105 LEU A C 1
ATOM 874 O O . LEU A 1 105 ? 15.961 12.328 10.641 1 96.75 105 LEU A O 1
ATOM 878 N N . LYS A 1 106 ? 14.859 10.945 12 1 96.5 106 LYS A N 1
ATOM 879 C CA . LYS A 1 106 ? 16.031 10.125 12.281 1 96.5 106 LYS A CA 1
ATOM 880 C C . LYS A 1 106 ? 16.641 9.57 10.992 1 96.5 106 LYS A C 1
ATOM 882 O O . LYS A 1 106 ? 17.844 9.625 10.789 1 96.5 106 LYS A O 1
ATOM 887 N N . ARG A 1 107 ? 15.766 9.055 10.141 1 92.44 107 ARG A N 1
ATOM 888 C CA . ARG A 1 107 ? 16.219 8.5 8.867 1 92.44 107 ARG A CA 1
ATOM 889 C C . ARG A 1 107 ? 16.844 9.586 7.992 1 92.44 107 ARG A C 1
ATOM 891 O O . ARG A 1 107 ? 17.859 9.352 7.344 1 92.44 107 ARG A O 1
ATOM 898 N N . TYR A 1 108 ? 16.281 10.727 7.988 1 93.5 108 TYR A N 1
ATOM 899 C CA . TYR A 1 108 ? 16.812 11.859 7.238 1 93.5 108 TYR A CA 1
ATOM 900 C C . TYR A 1 108 ? 18.203 12.242 7.754 1 93.5 108 TYR A C 1
ATOM 902 O O . TYR A 1 108 ? 19.125 12.422 6.969 1 93.5 108 TYR A O 1
ATOM 910 N N . ASN A 1 109 ? 18.266 12.367 9.055 1 95 109 ASN A N 1
ATOM 911 C CA . ASN A 1 109 ? 19.547 12.695 9.672 1 95 109 ASN A CA 1
ATOM 912 C C . ASN A 1 109 ? 20.625 11.664 9.328 1 95 109 ASN A C 1
ATOM 914 O O . ASN A 1 109 ? 21.75 12.023 9.016 1 95 109 ASN A O 1
ATOM 918 N N . ASP A 1 110 ? 20.266 10.445 9.438 1 92.5 110 ASP A N 1
ATOM 919 C CA . ASP A 1 110 ? 21.203 9.359 9.125 1 92.5 110 ASP A CA 1
ATOM 920 C C . ASP A 1 110 ? 21.672 9.445 7.676 1 92.5 110 ASP A C 1
ATOM 922 O O . ASP A 1 110 ? 22.859 9.281 7.395 1 92.5 110 ASP A O 1
ATOM 926 N N . GLU A 1 111 ? 20.766 9.672 6.852 1 89 111 GLU A N 1
ATOM 927 C CA . GLU A 1 111 ? 21.094 9.766 5.43 1 89 111 GLU A CA 1
ATOM 928 C C . GLU A 1 111 ? 22.016 10.953 5.152 1 89 111 GLU A C 1
ATOM 930 O O . GLU A 1 111 ? 22.875 10.883 4.27 1 89 111 GLU A O 1
ATOM 935 N N . CYS A 1 112 ? 21.828 12.023 5.82 1 88.44 112 CYS A N 1
ATOM 936 C CA . CYS A 1 112 ? 22.625 13.234 5.621 1 88.44 112 CYS A CA 1
ATOM 937 C C . CYS A 1 112 ? 23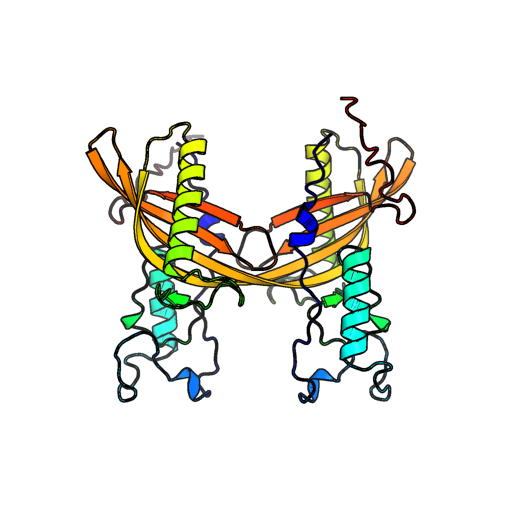.938 13.156 6.395 1 88.44 112 CYS A C 1
ATOM 939 O O . CYS A 1 112 ? 24.812 13.992 6.219 1 88.44 112 CYS A O 1
ATOM 941 N N . GLY A 1 113 ? 24.078 12.109 7.105 1 83.94 113 GLY A N 1
ATOM 942 C CA . GLY A 1 113 ? 25.312 11.906 7.844 1 83.94 113 GLY A CA 1
ATOM 943 C C . GLY A 1 113 ? 25.484 12.867 9 1 83.94 113 GLY A C 1
ATOM 944 O O . GLY A 1 113 ? 26.609 13.164 9.406 1 83.94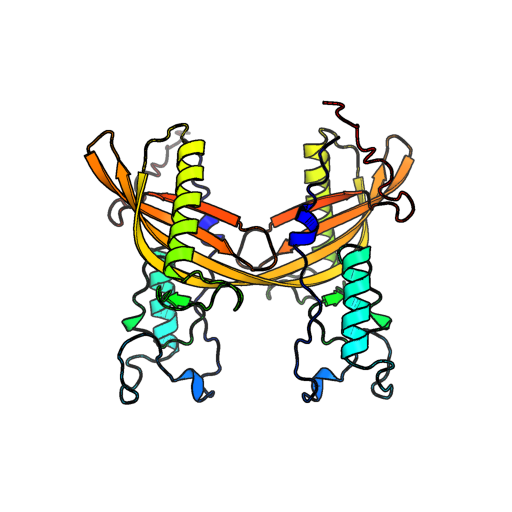 113 GLY A O 1
ATOM 945 N N . THR A 1 114 ? 24.359 13.398 9.32 1 75.94 114 THR A N 1
ATOM 946 C CA . THR A 1 114 ? 24.438 14.352 10.422 1 75.94 114 THR A CA 1
ATOM 947 C C . THR A 1 114 ? 23.266 14.156 11.383 1 75.94 114 THR A C 1
ATOM 949 O O . THR A 1 114 ? 22.25 13.547 11.023 1 75.94 114 THR A O 1
ATOM 952 N N . ASN A 1 115 ? 23.469 14.219 12.617 1 80.5 115 ASN A N 1
ATOM 953 C CA . ASN A 1 115 ? 22.391 14.359 13.594 1 80.5 115 ASN A CA 1
ATOM 954 C C . ASN A 1 115 ? 22.078 15.828 13.875 1 80.5 115 ASN A C 1
ATOM 956 O O . ASN A 1 115 ? 22.031 16.25 15.031 1 80.5 115 ASN A O 1
ATOM 960 N N . LYS A 1 116 ? 21.781 16.391 12.789 1 88.56 116 LYS A N 1
ATOM 961 C CA . LYS A 1 116 ? 21.719 17.859 12.805 1 88.56 116 LYS A CA 1
ATOM 962 C C . LYS A 1 116 ? 20.391 18.344 13.352 1 88.56 116 LYS A C 1
ATOM 964 O O . LYS A 1 116 ? 20.344 19.281 14.156 1 88.56 116 LYS A O 1
ATOM 969 N N . TYR A 1 117 ? 19.344 17.766 12.969 1 94.44 117 TYR A N 1
ATOM 970 C CA . TYR A 1 117 ? 18.031 18.312 13.281 1 94.44 117 TYR A CA 1
ATOM 971 C C . TYR A 1 117 ? 17.406 17.562 14.453 1 94.44 117 TYR A C 1
ATOM 973 O O . TYR A 1 117 ? 17.562 16.344 14.578 1 94.44 117 TYR A O 1
ATOM 981 N N . GLU A 1 118 ? 16.734 18.281 15.242 1 96.12 118 GLU A N 1
ATOM 982 C CA . GLU A 1 118 ? 15.992 17.734 16.359 1 96.12 118 GLU A CA 1
ATOM 983 C C . GLU A 1 118 ? 14.492 17.969 16.203 1 96.12 118 GLU A C 1
ATOM 985 O O . GLU A 1 118 ? 14.07 19.062 15.836 1 96.12 118 GLU A O 1
ATOM 990 N N . PHE A 1 119 ? 13.789 16.969 16.562 1 97.56 119 PHE A N 1
ATOM 991 C CA . PHE A 1 119 ? 12.336 17.078 16.453 1 97.56 119 PHE A CA 1
ATOM 992 C C . PHE A 1 119 ? 11.797 18.078 17.469 1 97.56 119 PHE A C 1
ATOM 994 O O . PHE A 1 119 ? 12.234 18.109 18.625 1 97.56 119 PHE A O 1
ATOM 1001 N N . HIS A 1 120 ? 10.82 18.844 17 1 97.5 120 HIS A N 1
ATOM 1002 C CA . HIS A 1 120 ? 10.172 19.781 17.922 1 97.5 120 HIS A CA 1
ATOM 1003 C C . HIS A 1 120 ? 8.703 19.422 18.109 1 97.5 120 HIS A C 1
ATOM 1005 O O . HIS A 1 120 ? 8.312 18.891 19.156 1 97.5 120 HIS A O 1
ATOM 1011 N N . GLU A 1 121 ? 7.84 19.641 17.047 1 97.69 121 GLU A N 1
ATOM 1012 C CA . GLU A 1 121 ? 6.418 19.344 17.172 1 97.69 121 GLU A CA 1
ATOM 1013 C C . GLU A 1 121 ? 5.785 19.062 15.812 1 97.69 121 GLU A C 1
ATOM 1015 O O . GLU A 1 121 ? 6.285 19.531 14.781 1 97.69 121 GLU A O 1
ATOM 1020 N N . VAL A 1 122 ? 4.664 18.359 15.898 1 98.06 122 VAL A N 1
ATOM 1021 C CA . VAL A 1 122 ? 3.84 18.203 14.703 1 98.06 122 VAL A CA 1
ATOM 1022 C C . VAL A 1 122 ? 3.012 19.453 14.477 1 98.06 122 VAL A C 1
ATOM 1024 O O . VAL A 1 122 ? 2.354 19.953 15.391 1 98.06 122 VAL A O 1
ATOM 1027 N N . VAL A 1 123 ? 3.074 20.016 13.258 1 97.56 123 VAL A N 1
ATOM 1028 C CA . VAL A 1 123 ? 2.289 21.188 12.906 1 97.56 123 VAL A CA 1
ATOM 1029 C C . VAL A 1 123 ? 0.918 20.766 12.391 1 97.56 123 VAL A C 1
ATOM 1031 O O . VAL A 1 123 ? -0.108 21.297 12.828 1 97.56 123 VAL A O 1
ATOM 1034 N N . LYS A 1 124 ? 0.866 19.906 11.453 1 96.56 124 LYS A N 1
ATOM 1035 C CA . LYS A 1 124 ? -0.37 19.359 10.898 1 96.56 124 LYS A CA 1
ATOM 1036 C C . LYS A 1 124 ? -0.125 18 10.234 1 96.56 124 LYS A C 1
ATOM 1038 O O . LYS A 1 124 ? 1.007 17.688 9.867 1 96.56 124 LYS A O 1
ATOM 1043 N N . ALA A 1 125 ? -1.182 17.219 10.18 1 97 125 ALA A N 1
ATOM 1044 C CA . ALA A 1 125 ? -1.138 15.93 9.5 1 97 125 ALA A CA 1
ATOM 1045 C C . ALA A 1 125 ? -2.459 15.633 8.797 1 97 125 ALA A C 1
ATOM 1047 O O . ALA A 1 125 ? -3.531 15.93 9.336 1 97 125 ALA A O 1
ATOM 1048 N N . ASN A 1 126 ? -2.377 15.148 7.582 1 94.94 126 ASN A N 1
ATOM 1049 C CA . ASN A 1 126 ? -3.518 14.578 6.871 1 94.94 126 ASN A CA 1
ATOM 1050 C C . ASN A 1 126 ? -3.18 13.219 6.266 1 94.94 126 ASN A C 1
ATOM 1052 O O . ASN A 1 126 ? -2.039 12.758 6.363 1 94.94 126 ASN A O 1
ATOM 1056 N N . PHE A 1 127 ? -4.227 12.523 5.758 1 91.88 127 PHE A N 1
ATOM 1057 C CA . PHE A 1 127 ? -4.004 11.203 5.184 1 91.88 127 PHE A CA 1
ATOM 1058 C C . PHE A 1 127 ? -5.008 10.922 4.07 1 91.88 127 PHE A C 1
ATOM 1060 O O . PHE A 1 127 ? -6.047 11.578 3.984 1 91.88 127 PHE A O 1
ATOM 1067 N N . HIS A 1 128 ? -4.637 10.039 3.189 1 87.62 128 HIS A N 1
ATOM 1068 C CA . HIS A 1 128 ? -5.566 9.422 2.25 1 87.62 128 HIS A CA 1
ATOM 1069 C C . HIS A 1 128 ? -5.375 7.91 2.195 1 87.62 128 HIS A C 1
ATOM 1071 O O . HIS A 1 128 ? -4.32 7.398 2.584 1 87.62 128 HIS A O 1
ATOM 1077 N N . GLY A 1 129 ? -6.414 7.23 1.832 1 79.44 129 GLY A N 1
ATOM 1078 C CA . GLY A 1 129 ? -6.305 5.797 1.607 1 79.44 129 GLY A CA 1
ATOM 1079 C C . GLY A 1 129 ? -5.324 5.441 0.506 1 79.44 129 GLY A C 1
ATOM 1080 O O . GLY A 1 129 ? -5.211 6.16 -0.49 1 79.44 129 GLY A O 1
ATOM 1081 N N . SER A 1 130 ? -4.508 4.473 0.787 1 73.94 130 SER A N 1
ATOM 1082 C CA . SER A 1 130 ? -3.65 3.85 -0.215 1 73.94 130 SER A CA 1
ATOM 1083 C C . SER A 1 130 ? -4.09 2.418 -0.508 1 73.94 130 SER A C 1
ATOM 1085 O O . SER A 1 130 ? -4.008 1.548 0.361 1 73.94 130 SER A O 1
ATOM 1087 N N . CYS A 1 131 ? -4.691 2.275 -1.674 1 72 131 CYS A N 1
ATOM 1088 C CA . CYS A 1 131 ? -5.199 0.958 -2.035 1 72 131 CYS A CA 1
ATOM 1089 C C . CYS A 1 131 ? -4.457 0.396 -3.24 1 72 131 CYS A C 1
ATOM 1091 O O . CYS A 1 131 ? -4.109 1.137 -4.164 1 72 131 CYS A O 1
ATOM 1093 N N . GLY A 1 132 ? -4.191 -0.919 -3.18 1 78.31 132 GLY A N 1
ATOM 1094 C CA . GLY A 1 132 ? -3.553 -1.612 -4.289 1 78.31 132 GLY A CA 1
ATOM 1095 C C . GLY A 1 132 ? -3.713 -3.119 -4.219 1 78.31 132 GLY A C 1
ATOM 1096 O O . GLY A 1 132 ? -4.652 -3.623 -3.598 1 78.31 132 GLY A O 1
ATOM 1097 N N . TYR A 1 133 ? -2.865 -3.717 -5.055 1 86.56 133 TYR A N 1
ATOM 1098 C CA . TYR A 1 133 ? -2.85 -5.176 -5.121 1 86.56 133 TYR A CA 1
ATOM 1099 C C . TYR A 1 133 ? -1.513 -5.727 -4.641 1 86.56 133 TYR A C 1
ATOM 1101 O O . TYR A 1 133 ? -0.458 -5.156 -4.926 1 86.56 133 TYR A O 1
ATOM 1109 N N . MET A 1 134 ? -1.626 -6.773 -3.861 1 89.44 134 MET A N 1
ATOM 1110 C CA . MET A 1 134 ? -0.471 -7.629 -3.605 1 89.44 134 MET A CA 1
ATOM 1111 C C . MET A 1 134 ? -0.516 -8.875 -4.477 1 89.44 134 MET A C 1
ATOM 1113 O O . MET A 1 134 ? -1.352 -9.758 -4.262 1 89.44 134 MET A O 1
ATOM 1117 N N . PHE A 1 135 ? 0.445 -8.953 -5.434 1 93.44 135 PHE A N 1
ATOM 1118 C CA . PHE A 1 135 ? 0.518 -10.125 -6.301 1 93.44 135 PHE A CA 1
ATOM 1119 C C . PHE A 1 135 ? 1.467 -11.172 -5.723 1 93.44 135 PHE A C 1
ATOM 1121 O O . PHE A 1 135 ? 2.535 -10.828 -5.211 1 93.44 135 PHE A O 1
ATOM 1128 N N . LEU A 1 136 ? 1.056 -12.398 -5.746 1 95.69 136 LEU A N 1
ATOM 1129 C CA . LEU A 1 136 ? 1.849 -13.57 -5.402 1 95.69 136 LEU A CA 1
ATOM 1130 C C . LEU A 1 136 ? 1.997 -14.492 -6.609 1 95.69 136 LEU A C 1
ATOM 1132 O O . LEU A 1 136 ? 1.053 -15.195 -6.977 1 95.69 136 LEU A O 1
ATOM 1136 N N . ILE A 1 137 ? 3.189 -14.5 -7.211 1 97.81 137 ILE A N 1
ATOM 1137 C CA . ILE A 1 137 ? 3.391 -15.18 -8.484 1 97.81 137 ILE A CA 1
ATOM 1138 C C . ILE A 1 137 ? 4.387 -16.328 -8.312 1 97.81 137 ILE A C 1
ATOM 1140 O O . ILE A 1 137 ? 5.434 -16.156 -7.684 1 97.81 137 ILE A O 1
ATOM 1144 N N . THR A 1 138 ? 4.047 -17.469 -8.727 1 97.94 138 THR A N 1
ATOM 1145 C CA . THR A 1 138 ? 4.945 -18.609 -8.875 1 97.94 138 THR A CA 1
ATOM 1146 C C . THR A 1 138 ? 5.312 -18.812 -10.344 1 97.94 138 THR A C 1
ATOM 1148 O O . THR A 1 138 ? 4.434 -18.844 -11.203 1 97.94 138 THR A O 1
ATOM 1151 N N . PHE A 1 139 ? 6.613 -18.875 -10.57 1 98.31 139 PHE A N 1
ATOM 1152 C CA . PHE A 1 139 ? 7.039 -19 -11.961 1 98.31 139 PHE A CA 1
ATOM 1153 C C . PHE A 1 139 ? 8.266 -19.891 -12.07 1 98.31 139 PHE A C 1
ATOM 1155 O O . PHE A 1 139 ? 8.93 -20.172 -11.07 1 98.3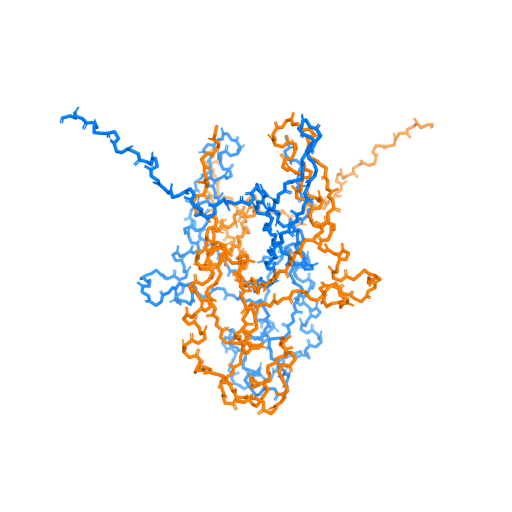1 139 PHE A O 1
ATOM 1162 N N . GLN A 1 140 ? 8.523 -20.406 -13.258 1 98.19 140 GLN A N 1
ATOM 1163 C CA . GLN A 1 140 ? 9.656 -21.281 -13.539 1 98.19 140 GLN A CA 1
ATOM 1164 C C . GLN A 1 140 ? 10.828 -20.484 -14.125 1 98.19 140 GLN A C 1
ATOM 1166 O O . GLN A 1 140 ? 10.633 -19.578 -14.93 1 98.19 140 GLN A O 1
ATOM 1171 N N . VAL A 1 141 ? 11.945 -20.906 -13.727 1 97.25 141 VAL A N 1
ATOM 1172 C CA . VAL A 1 141 ? 13.18 -20.359 -14.281 1 97.25 141 VAL A CA 1
ATOM 1173 C C . VAL A 1 141 ? 14.078 -21.484 -14.766 1 97.25 141 VAL A C 1
ATOM 1175 O O . VAL A 1 141 ? 13.93 -22.641 -14.344 1 97.25 141 VAL A O 1
ATOM 1178 N N . PHE A 1 142 ? 14.945 -21.125 -15.633 1 96 142 PHE A N 1
ATOM 1179 C CA . PHE A 1 142 ? 15.969 -22.047 -16.109 1 96 142 PHE A CA 1
ATOM 1180 C C . PHE A 1 142 ? 17.328 -21.688 -15.539 1 96 142 PHE A C 1
ATOM 1182 O O . PHE A 1 142 ? 17.734 -20.516 -15.555 1 96 142 PHE A O 1
ATOM 1189 N N . ASP A 1 143 ? 17.922 -22.703 -14.984 1 92.94 143 ASP A N 1
ATOM 1190 C CA . ASP A 1 143 ? 19.297 -22.562 -14.508 1 92.94 143 ASP A CA 1
ATOM 1191 C C . ASP A 1 143 ? 20.281 -23.219 -15.484 1 92.94 143 ASP A C 1
ATOM 1193 O O . ASP A 1 143 ? 20.438 -24.438 -15.484 1 92.94 143 ASP A O 1
ATOM 1197 N N . PRO A 1 144 ? 20.938 -22.391 -16.156 1 90.38 144 PRO A N 1
ATOM 1198 C CA . PRO A 1 144 ? 21.844 -22.953 -17.141 1 90.38 144 PRO A CA 1
ATOM 1199 C C . PRO A 1 144 ? 23.031 -23.703 -16.516 1 90.38 144 PRO A C 1
ATOM 1201 O O . PRO A 1 144 ? 23.656 -24.547 -17.172 1 90.38 144 PRO A O 1
ATOM 1204 N N . SER A 1 145 ? 23.422 -23.375 -15.391 1 89.19 145 SER A N 1
ATOM 1205 C CA . SER A 1 145 ? 24.594 -23.969 -14.758 1 89.19 145 SER A CA 1
ATOM 1206 C C . SER A 1 145 ? 24.391 -25.469 -14.516 1 89.19 145 SER A C 1
ATOM 1208 O O . SER A 1 145 ? 25.344 -26.234 -14.5 1 89.19 145 SER A O 1
ATOM 1210 N N . ASP A 1 146 ? 23.156 -25.953 -14.32 1 90.44 146 ASP A N 1
ATOM 1211 C CA . ASP A 1 146 ? 22.906 -27.359 -14.086 1 90.44 146 ASP A CA 1
ATOM 1212 C C . ASP A 1 146 ? 21.828 -27.891 -15.031 1 90.44 146 ASP A C 1
ATOM 1214 O O . ASP A 1 146 ? 21.344 -29.016 -14.867 1 90.44 146 ASP A O 1
ATOM 1218 N N . ASP A 1 147 ? 21.438 -27.078 -15.945 1 92.56 147 ASP A N 1
ATOM 1219 C CA . ASP A 1 147 ? 20.453 -27.422 -16.984 1 92.56 147 ASP A CA 1
ATOM 1220 C C . ASP A 1 147 ? 19.141 -27.859 -16.359 1 92.56 147 ASP A C 1
ATOM 1222 O O . ASP A 1 147 ? 18.547 -28.859 -16.797 1 92.56 147 ASP A O 1
ATOM 1226 N N . GLN A 1 148 ? 18.703 -27.219 -15.305 1 93.44 148 GLN A N 1
ATOM 1227 C CA . GLN A 1 148 ? 17.5 -27.609 -14.602 1 93.44 148 GLN A CA 1
ATOM 1228 C C . GLN A 1 148 ? 16.5 -26.453 -14.539 1 93.44 148 GLN A C 1
ATOM 1230 O O . GLN A 1 148 ? 16.891 -25.297 -14.555 1 93.44 148 GLN A O 1
ATOM 1235 N N . GLU A 1 149 ? 15.273 -26.859 -14.531 1 94.94 149 GLU A N 1
ATOM 1236 C CA . GLU A 1 149 ? 14.203 -25.922 -14.211 1 94.94 149 GLU A CA 1
ATOM 1237 C C . GLU A 1 149 ? 13.984 -25.812 -12.703 1 94.94 149 GLU A C 1
ATOM 1239 O O . GLU A 1 149 ? 14.008 -26.828 -12 1 94.94 149 GLU A O 1
ATOM 1244 N N . LYS A 1 150 ? 13.867 -24.625 -12.273 1 95.62 150 LYS A N 1
ATOM 1245 C CA . LYS A 1 150 ? 13.609 -24.359 -10.859 1 95.62 150 LYS A CA 1
ATOM 1246 C C . LYS A 1 150 ? 12.391 -23.453 -10.695 1 95.62 150 LYS A C 1
ATOM 1248 O O . LYS A 1 150 ? 12.031 -22.703 -11.609 1 95.62 150 LYS A O 1
ATOM 1253 N N . THR A 1 151 ? 11.766 -23.594 -9.547 1 97.31 151 THR A N 1
ATOM 1254 C CA . THR A 1 151 ? 10.562 -22.812 -9.266 1 97.31 151 THR A CA 1
ATOM 1255 C C . THR A 1 151 ? 10.891 -21.625 -8.359 1 97.31 151 THR A C 1
ATOM 1257 O O . THR A 1 151 ? 11.562 -21.781 -7.34 1 97.31 151 THR A O 1
ATOM 1260 N N . PHE A 1 152 ? 10.469 -20.469 -8.773 1 97.56 152 PHE A N 1
ATOM 1261 C CA . PHE A 1 152 ? 10.672 -19.234 -8.023 1 97.56 152 PHE A CA 1
ATOM 1262 C C . PHE A 1 152 ? 9.336 -18.625 -7.617 1 97.56 152 PHE A C 1
ATOM 1264 O O . PHE A 1 152 ? 8.297 -18.938 -8.203 1 97.56 152 PHE A O 1
ATOM 1271 N N . GLN A 1 153 ? 9.391 -17.797 -6.602 1 96.56 153 GLN A N 1
ATOM 1272 C CA . GLN A 1 153 ? 8.25 -17.016 -6.121 1 96.56 153 GLN A CA 1
ATOM 1273 C C . GLN A 1 153 ? 8.609 -15.539 -5.996 1 96.56 153 GLN A C 1
ATOM 1275 O O . GLN A 1 153 ? 9.719 -15.195 -5.574 1 96.56 153 GLN A O 1
ATOM 1280 N N . ALA A 1 154 ? 7.625 -14.734 -6.426 1 96.38 154 ALA A N 1
ATOM 1281 C CA . ALA A 1 154 ? 7.785 -13.289 -6.25 1 96.38 154 ALA A CA 1
ATOM 1282 C C . ALA A 1 154 ? 6.547 -12.68 -5.605 1 96.38 154 ALA A C 1
ATOM 1284 O O . ALA A 1 154 ? 5.418 -13.062 -5.918 1 96.38 154 ALA A O 1
ATOM 1285 N N . ARG A 1 155 ? 6.723 -11.766 -4.711 1 93.44 155 ARG A N 1
ATOM 1286 C CA . ARG A 1 155 ? 5.684 -10.938 -4.109 1 93.44 155 ARG A CA 1
ATOM 1287 C C . ARG A 1 155 ? 5.836 -9.477 -4.527 1 93.44 155 ARG A C 1
ATOM 1289 O O . ARG A 1 155 ? 6.91 -8.898 -4.387 1 93.44 155 ARG A O 1
ATOM 1296 N N . ILE A 1 156 ? 4.723 -8.953 -5.086 1 92.56 156 ILE A N 1
ATOM 1297 C CA . ILE A 1 156 ? 4.781 -7.621 -5.668 1 92.56 156 ILE A CA 1
ATOM 1298 C C . ILE A 1 156 ? 3.594 -6.789 -5.18 1 92.56 156 ILE A C 1
ATOM 1300 O O . ILE A 1 156 ? 2.447 -7.242 -5.238 1 92.56 156 ILE A O 1
ATOM 1304 N N . ARG A 1 157 ? 3.836 -5.613 -4.68 1 86.75 157 ARG A N 1
ATOM 1305 C CA . ARG A 1 157 ? 2.787 -4.633 -4.41 1 86.75 157 ARG A CA 1
ATOM 1306 C C . ARG A 1 157 ? 2.607 -3.688 -5.594 1 86.75 157 ARG A C 1
ATOM 1308 O O . ARG A 1 157 ? 3.564 -3.047 -6.035 1 86.75 157 ARG A O 1
ATOM 1315 N N . TYR A 1 158 ? 1.351 -3.652 -6.039 1 87.62 158 TYR A N 1
ATOM 1316 C CA . TYR A 1 158 ? 1.051 -2.883 -7.238 1 87.62 158 TYR A CA 1
ATOM 1317 C C . TYR A 1 158 ? -0.131 -1.948 -7.008 1 87.62 158 TYR A C 1
ATOM 1319 O O . TYR A 1 158 ? -1.131 -2.342 -6.398 1 87.62 158 TYR A O 1
ATOM 1327 N N . THR A 1 159 ? 0.08 -0.742 -7.406 1 77.31 159 THR A N 1
ATOM 1328 C CA . THR A 1 159 ? -0.986 0.241 -7.559 1 77.31 159 THR A CA 1
ATOM 1329 C C . THR A 1 159 ? -0.839 0.994 -8.883 1 77.31 159 THR A C 1
ATOM 1331 O O . THR A 1 159 ? 0.25 1.042 -9.453 1 77.31 159 THR A O 1
ATOM 1334 N N . THR A 1 160 ? -1.994 1.487 -9.414 1 70.75 160 THR A N 1
ATOM 1335 C CA . THR A 1 160 ? -1.933 2.25 -10.656 1 70.75 160 THR A CA 1
ATOM 1336 C C . THR A 1 160 ? -1.343 3.637 -10.414 1 70.75 160 THR A C 1
ATOM 1338 O O . THR A 1 160 ? -0.925 4.312 -11.352 1 70.75 160 THR A O 1
ATOM 1341 N N . HIS A 1 161 ? -1.177 3.977 -9.156 1 67.5 161 HIS A N 1
ATOM 1342 C CA . HIS A 1 161 ? -0.87 5.371 -8.867 1 67.5 161 HIS A CA 1
ATOM 1343 C C . HIS A 1 161 ? 0.512 5.516 -8.242 1 67.5 161 HIS A C 1
ATOM 1345 O O . HIS A 1 161 ? 1.06 6.617 -8.172 1 67.5 161 HIS A O 1
ATOM 1351 N N . TYR A 1 162 ? 1.076 4.383 -7.742 1 71.19 162 TYR A N 1
ATOM 1352 C CA . TYR A 1 162 ? 2.367 4.418 -7.066 1 71.19 162 TYR A CA 1
ATOM 1353 C C . TYR A 1 162 ? 3.354 3.461 -7.727 1 71.19 162 TYR A C 1
ATOM 1355 O O . TYR A 1 162 ? 2.951 2.51 -8.398 1 71.19 162 TYR A O 1
ATOM 1363 N N . PRO A 1 163 ? 4.59 3.885 -7.508 1 72.44 163 PRO A N 1
ATOM 1364 C CA . PRO A 1 163 ? 5.578 2.947 -8.047 1 72.44 163 PRO A CA 1
ATOM 1365 C C . PRO A 1 163 ? 5.395 1.527 -7.516 1 72.44 163 PRO A C 1
ATOM 1367 O O . PRO A 1 163 ? 5.066 1.341 -6.34 1 72.44 163 PRO A O 1
ATOM 1370 N N . THR A 1 164 ? 5.637 0.663 -8.469 1 84.19 164 THR A N 1
ATOM 1371 C CA . THR A 1 164 ? 5.551 -0.749 -8.109 1 84.19 164 THR A CA 1
ATOM 1372 C C . THR A 1 164 ? 6.648 -1.123 -7.121 1 84.19 164 THR A C 1
ATOM 1374 O O . THR A 1 164 ? 7.801 -0.704 -7.273 1 84.19 164 THR A O 1
ATOM 1377 N N . GLU A 1 165 ? 6.254 -1.798 -6.051 1 81.94 165 GLU A N 1
ATOM 1378 C CA . GLU A 1 165 ? 7.211 -2.312 -5.074 1 81.94 165 GLU A CA 1
ATOM 1379 C C . GLU A 1 165 ? 7.418 -3.814 -5.242 1 81.94 165 GLU A C 1
ATOM 1381 O O . GLU A 1 165 ? 6.484 -4.598 -5.059 1 81.94 165 GLU A O 1
ATOM 1386 N N . PHE A 1 166 ? 8.648 -4.16 -5.621 1 89.62 166 PHE A N 1
ATOM 1387 C CA . PHE A 1 166 ? 9.039 -5.562 -5.676 1 89.62 166 PHE A CA 1
ATOM 1388 C C . PHE A 1 166 ? 9.531 -6.043 -4.316 1 89.62 166 PHE A C 1
ATOM 1390 O O . PHE A 1 166 ? 10.703 -5.844 -3.969 1 89.62 166 PHE A O 1
ATOM 1397 N N . VAL A 1 167 ? 8.648 -6.695 -3.584 1 85.25 167 VAL A N 1
ATOM 1398 C CA . VAL A 1 167 ? 8.875 -7.008 -2.176 1 85.25 167 VAL A CA 1
ATOM 1399 C C . VAL A 1 167 ? 9.977 -8.055 -2.047 1 85.25 167 VAL A C 1
ATOM 1401 O O . VAL A 1 167 ? 10.922 -7.875 -1.277 1 85.25 167 VAL A O 1
ATOM 1404 N N . PHE A 1 168 ? 9.812 -9.188 -2.762 1 87.38 168 PHE A N 1
ATOM 1405 C CA . PHE A 1 168 ? 10.906 -10.148 -2.814 1 87.38 168 PHE A CA 1
ATOM 1406 C C . PHE A 1 168 ? 10.773 -11.055 -4.035 1 87.38 168 PHE A C 1
ATOM 1408 O O . PHE A 1 168 ? 9.719 -11.109 -4.66 1 87.38 168 PHE A O 1
ATOM 1415 N N . CYS A 1 169 ? 11.836 -11.711 -4.34 1 94.44 169 CYS A N 1
ATOM 1416 C CA . CYS A 1 169 ? 11.953 -12.82 -5.277 1 94.44 169 CYS A CA 1
ATOM 1417 C C . CYS A 1 169 ? 12.859 -13.906 -4.723 1 94.44 169 CYS A C 1
ATOM 1419 O O . CYS A 1 169 ? 13.953 -13.617 -4.227 1 94.44 169 CYS A O 1
ATOM 1421 N N . ARG A 1 170 ? 12.359 -15.188 -4.766 1 93.44 170 ARG A N 1
ATOM 1422 C CA . ARG A 1 170 ? 13.125 -16.266 -4.148 1 93.44 170 ARG A CA 1
ATOM 1423 C C . ARG A 1 170 ? 12.812 -17.609 -4.801 1 93.44 170 ARG A C 1
ATOM 1425 O O . ARG A 1 170 ? 11.742 -17.781 -5.395 1 93.44 170 ARG A O 1
ATOM 1432 N N . PRO A 1 171 ? 13.805 -18.531 -4.633 1 93.81 171 PRO A N 1
ATOM 1433 C CA . PRO A 1 171 ? 13.375 -19.906 -4.91 1 93.81 171 PRO A CA 1
ATOM 1434 C C . PRO A 1 171 ? 12.227 -20.359 -4.016 1 93.81 171 PRO A C 1
ATOM 1436 O O . PRO A 1 171 ? 12.18 -20 -2.836 1 93.81 171 PRO A O 1
ATOM 1439 N N . LYS A 1 172 ? 11.305 -21.078 -4.574 1 94.38 172 LYS A N 1
ATOM 1440 C CA . LYS A 1 172 ? 10.211 -21.625 -3.758 1 94.38 172 LYS A CA 1
ATOM 1441 C C . LYS A 1 172 ? 10.75 -22.5 -2.631 1 94.38 172 LYS A C 1
ATOM 1443 O O . LYS A 1 172 ? 11.562 -23.391 -2.867 1 94.38 172 LYS A O 1
ATOM 1448 N N . PRO A 1 173 ? 10.352 -22.172 -1.417 1 87.56 173 PRO A N 1
ATOM 1449 C CA . PRO A 1 173 ? 10.812 -23 -0.303 1 87.56 173 PRO A CA 1
ATOM 1450 C C . PRO A 1 173 ? 10.312 -24.438 -0.394 1 87.56 173 PRO A C 1
ATOM 1452 O O . PRO A 1 173 ? 9.211 -24.688 -0.886 1 87.56 173 PRO A O 1
ATOM 1455 N N . ASN A 1 174 ? 11.164 -25.469 -0.176 1 75.44 174 ASN A N 1
ATOM 1456 C CA . ASN A 1 174 ? 10.758 -26.859 -0.084 1 75.44 174 ASN A CA 1
ATOM 1457 C C . ASN A 1 174 ? 9.898 -27.125 1.147 1 75.44 174 ASN A C 1
ATOM 1459 O O . ASN A 1 174 ? 10.227 -26.672 2.246 1 75.44 174 ASN A O 1
ATOM 1463 N N . PRO A 1 175 ? 8.68 -27.453 1.006 1 61.06 175 PRO A N 1
ATOM 1464 C CA . PRO A 1 175 ? 7.859 -27.719 2.188 1 61.06 175 PRO A CA 1
ATOM 1465 C C . PRO A 1 175 ? 8.555 -28.625 3.207 1 61.06 175 PRO A C 1
ATOM 1467 O O . PRO A 1 175 ? 8.266 -28.547 4.402 1 61.06 175 PRO A O 1
ATOM 1470 N N . GLU A 1 176 ? 9.367 -29.672 2.838 1 55.03 176 GLU A N 1
ATOM 1471 C CA . GLU A 1 176 ? 9.914 -30.672 3.756 1 55.03 176 GLU A CA 1
ATOM 1472 C C . GLU A 1 176 ? 11.047 -30.094 4.59 1 55.03 176 GLU A C 1
ATOM 1474 O O . GLU A 1 176 ? 11.492 -30.703 5.559 1 55.03 176 GLU A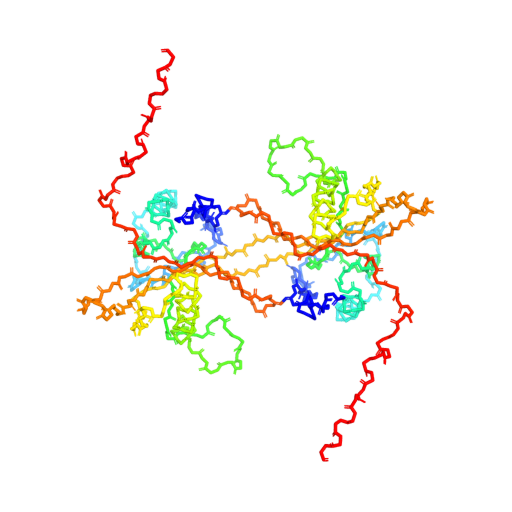 O 1
ATOM 1479 N N . VAL A 1 177 ? 11.836 -29.219 4.168 1 43.81 177 VAL A N 1
ATOM 1480 C CA . VAL A 1 177 ? 13 -28.891 4.992 1 43.81 177 VAL A CA 1
ATOM 1481 C C . VAL A 1 177 ? 12.57 -28 6.16 1 43.81 177 VAL A C 1
ATOM 1483 O O . VAL A 1 177 ? 12.156 -26.859 5.961 1 43.81 177 VAL A O 1
ATOM 1486 N N . ASP A 1 178 ? 11.93 -28.5 7.16 1 40.22 178 ASP A N 1
ATOM 1487 C CA . ASP A 1 178 ? 11.633 -27.953 8.484 1 40.22 178 ASP A CA 1
ATOM 1488 C C . ASP A 1 178 ? 12.797 -27.125 9.008 1 40.22 178 ASP A C 1
ATOM 1490 O O . ASP A 1 178 ? 13.961 -27.422 8.727 1 40.22 178 ASP A O 1
ATOM 1494 N N . SER A 1 179 ? 12.445 -26.109 9.727 1 38.16 179 SER A N 1
ATOM 1495 C CA . SER A 1 179 ? 13.164 -25.188 10.594 1 38.16 179 SER A CA 1
ATOM 1496 C C . SER A 1 179 ? 14.125 -25.922 11.516 1 38.16 179 SER A C 1
ATOM 1498 O O . SER A 1 179 ? 14.414 -25.453 12.625 1 38.16 179 SER A O 1
ATOM 1500 N N . HIS A 1 180 ? 14.664 -27.141 11.273 1 33.53 180 HIS A N 1
ATOM 1501 C CA . HIS A 1 180 ? 15.477 -27.641 12.375 1 33.53 180 HIS A CA 1
ATOM 1502 C C . HIS A 1 180 ? 16.656 -26.719 12.672 1 33.53 180 HIS A C 1
ATOM 1504 O O . HIS A 1 180 ? 17.297 -26.844 13.711 1 33.53 180 HIS A O 1
ATOM 1510 N N . GLU A 1 181 ? 17.281 -26.109 11.688 1 32.53 181 GLU A N 1
ATOM 1511 C CA . GLU A 1 181 ? 18.656 -25.844 12.102 1 32.53 181 GLU A CA 1
ATOM 1512 C C . GLU A 1 181 ? 18.719 -24.625 13.016 1 32.53 181 GLU A C 1
ATOM 1514 O O . GLU A 1 181 ? 19.781 -24.016 13.188 1 32.53 181 GLU A O 1
ATOM 1519 N N . THR A 1 182 ? 17.688 -23.969 13.383 1 30.92 182 THR A N 1
ATOM 1520 C CA . THR A 1 182 ? 18.203 -22.984 14.344 1 30.92 182 THR A CA 1
ATOM 1521 C C . THR A 1 182 ? 18.609 -23.672 15.641 1 30.92 182 THR A C 1
ATOM 1523 O O . THR A 1 182 ? 17.766 -24.031 16.453 1 30.92 182 THR A O 1
ATOM 1526 N N . ALA A 1 183 ? 19.672 -24.594 15.617 1 28 183 ALA A N 1
ATOM 1527 C CA . ALA A 1 183 ? 20.312 -25.031 16.859 1 28 183 ALA A CA 1
ATOM 1528 C C . ALA A 1 183 ? 20.656 -23.844 17.75 1 28 183 ALA A C 1
ATOM 1530 O O . ALA A 1 183 ? 21.188 -22.844 17.281 1 28 183 ALA A O 1
ATOM 1531 N N . GLU A 1 184 ? 20.016 -23.75 18.922 1 29.14 184 GLU A N 1
ATOM 1532 C CA . GLU A 1 184 ? 20.312 -23 20.141 1 29.14 184 GLU A CA 1
ATOM 1533 C C . GLU A 1 184 ? 21.781 -23.156 20.531 1 29.14 184 GLU A C 1
ATOM 1535 O O . GLU A 1 184 ? 22.234 -24.25 20.828 1 29.14 184 GLU A O 1
ATOM 1540 N N . GLU A 1 185 ? 22.641 -22.469 19.906 1 27.69 185 GLU A N 1
ATOM 1541 C CA . GLU A 1 185 ? 23.906 -22.391 20.625 1 27.69 185 GLU A CA 1
ATOM 1542 C C . GLU A 1 185 ? 23.703 -21.906 22.062 1 27.69 185 GLU A C 1
ATOM 1544 O O . GLU A 1 185 ? 23.078 -20.875 22.297 1 27.69 185 GLU A O 1
ATOM 1549 N N . ASP A 1 186 ? 23.672 -22.859 22.969 1 28.03 186 ASP A N 1
ATOM 1550 C CA . ASP A 1 186 ? 23.875 -22.703 24.406 1 28.03 186 ASP A CA 1
ATOM 1551 C C . ASP A 1 186 ? 25.047 -21.766 24.703 1 28.03 186 ASP A C 1
ATOM 1553 O O . ASP A 1 186 ? 26.203 -22.094 24.406 1 28.03 186 ASP A O 1
ATOM 1557 N N . VAL A 1 187 ? 24.953 -20.5 24.594 1 23.86 187 VAL A N 1
A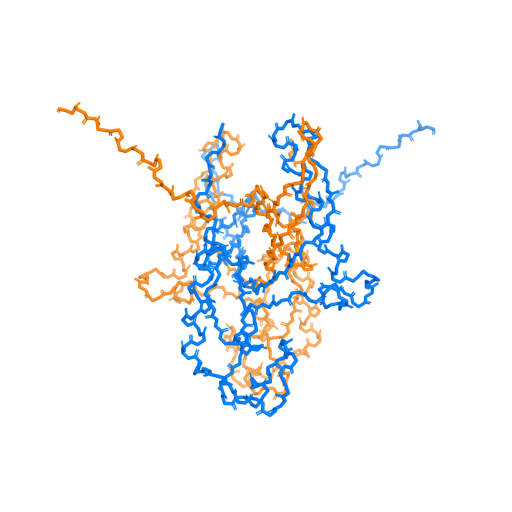TOM 1558 C CA . VAL A 1 187 ? 25.922 -19.656 25.281 1 23.86 187 VAL A CA 1
ATOM 1559 C C . VAL A 1 187 ? 25.906 -19.938 26.781 1 23.86 187 VAL A C 1
ATOM 1561 O O . VAL A 1 187 ? 24.875 -19.75 27.438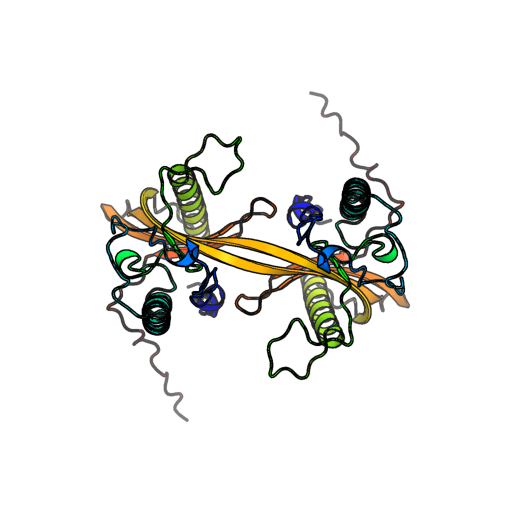 1 23.86 187 VAL A O 1
ATOM 1564 N N . LYS A 1 188 ? 26.609 -20.938 27.172 1 27.88 188 LYS A N 1
ATOM 1565 C CA . LYS A 1 188 ? 27.141 -21.094 28.516 1 27.88 188 LYS A CA 1
ATOM 1566 C C . LYS A 1 188 ? 27.828 -19.812 28.984 1 27.88 188 LYS A C 1
ATOM 1568 O O . LYS A 1 188 ? 28.859 -19.406 28.438 1 27.88 188 LYS A O 1
ATOM 1573 N N . GLY A 1 189 ? 26.969 -18.688 29.266 1 20.62 189 GLY A N 1
ATOM 1574 C CA . GLY A 1 189 ? 27.469 -18.094 30.5 1 20.62 189 GLY A CA 1
ATOM 1575 C C . GLY A 1 189 ? 27.078 -18.859 31.75 1 20.62 189 GLY A C 1
ATOM 1576 O O . GLY A 1 189 ? 26.125 -19.656 31.719 1 20.62 189 GLY A O 1
ATOM 1577 N N . MET B 1 1 ? 24.688 -15.906 3.236 1 20.81 1 MET B N 1
ATOM 1578 C CA . MET B 1 1 ? 23.375 -16.516 3.391 1 20.81 1 MET B CA 1
ATOM 1579 C C . MET B 1 1 ? 22.375 -15.508 3.934 1 20.81 1 MET B C 1
ATOM 1581 O O . MET B 1 1 ? 22.562 -14.953 5.02 1 20.81 1 MET B O 1
ATOM 1585 N N . GLY B 1 2 ? 21.734 -14.633 3.207 1 25.61 2 GLY B N 1
ATOM 1586 C CA . GLY B 1 2 ? 21.016 -13.445 3.65 1 25.61 2 GLY B CA 1
ATOM 1587 C C . GLY B 1 2 ? 19.844 -13.766 4.559 1 25.61 2 GLY B C 1
ATOM 1588 O O . GLY B 1 2 ? 19.141 -14.758 4.348 1 25.61 2 GLY B O 1
ATOM 1589 N N . GLU B 1 3 ? 19.938 -13.5 5.762 1 28.98 3 GLU B N 1
ATOM 1590 C CA . GLU B 1 3 ? 18.922 -13.742 6.785 1 28.98 3 GLU B CA 1
ATOM 1591 C C . GLU B 1 3 ? 17.516 -13.523 6.238 1 28.98 3 GLU B C 1
ATOM 1593 O O . GLU B 1 3 ? 17.266 -12.562 5.508 1 28.98 3 GLU B O 1
ATOM 1598 N N . SER B 1 4 ? 16.859 -14.609 6.066 1 30.59 4 SER B N 1
ATOM 1599 C CA . SER B 1 4 ? 15.453 -14.641 5.684 1 30.59 4 SER B CA 1
ATOM 1600 C C . SER B 1 4 ? 14.664 -13.539 6.383 1 30.59 4 SER B C 1
ATOM 1602 O O . SER B 1 4 ? 14.727 -13.406 7.609 1 30.59 4 SER B O 1
ATOM 1604 N N . PHE B 1 5 ? 14.594 -12.438 5.941 1 31.42 5 PHE B N 1
ATOM 1605 C CA . PHE B 1 5 ? 13.797 -11.383 6.555 1 31.42 5 PHE B CA 1
ATOM 1606 C C . PHE B 1 5 ? 12.43 -11.914 6.977 1 31.42 5 PHE B C 1
ATOM 1608 O O . PHE B 1 5 ? 11.625 -12.305 6.133 1 31.42 5 PHE B O 1
ATOM 1615 N N . GLU B 1 6 ? 12.273 -12.625 8.07 1 38.56 6 GLU B N 1
ATOM 1616 C CA . GLU B 1 6 ? 11.062 -13.07 8.75 1 38.56 6 GLU B CA 1
ATOM 1617 C C . GLU B 1 6 ? 9.891 -12.133 8.477 1 38.56 6 GLU B C 1
ATOM 1619 O O . GLU B 1 6 ? 8.734 -12.562 8.477 1 38.56 6 GLU B O 1
ATOM 1624 N N . GLY B 1 7 ? 10.133 -10.914 8.172 1 36.53 7 GLY B N 1
ATOM 1625 C CA . GLY B 1 7 ? 9.141 -9.852 8.062 1 36.53 7 GLY B CA 1
ATOM 1626 C C . GLY B 1 7 ? 8.273 -9.977 6.82 1 36.53 7 GLY B C 1
ATOM 1627 O O . GLY B 1 7 ? 7.367 -9.172 6.613 1 36.53 7 GLY B O 1
ATOM 1628 N N . TRP B 1 8 ? 8.594 -11 6.055 1 40.84 8 TRP B N 1
ATOM 1629 C CA . TRP B 1 8 ? 7.887 -11.148 4.785 1 40.84 8 TRP B CA 1
ATOM 1630 C C . TRP B 1 8 ? 6.414 -11.453 5.02 1 40.84 8 TRP B C 1
ATOM 1632 O O . TRP B 1 8 ? 5.559 -11.055 4.223 1 40.84 8 TRP B O 1
ATOM 1642 N N . ASN B 1 9 ? 6.211 -12.219 6.094 1 45.97 9 ASN B N 1
ATOM 1643 C CA . ASN B 1 9 ? 4.82 -12.5 6.441 1 45.97 9 ASN B CA 1
ATOM 1644 C C . ASN B 1 9 ? 4.047 -11.227 6.742 1 45.97 9 ASN B C 1
ATOM 1646 O O . ASN B 1 9 ? 2.824 -11.18 6.59 1 45.97 9 ASN B O 1
ATOM 1650 N N . ALA B 1 10 ? 4.832 -10.211 6.922 1 52.56 10 ALA B N 1
ATOM 1651 C CA . ALA B 1 10 ? 4.227 -8.969 7.398 1 52.56 10 ALA B CA 1
ATOM 1652 C C . ALA B 1 10 ? 3.463 -8.266 6.277 1 52.56 10 ALA B C 1
ATOM 1654 O O . ALA B 1 10 ? 2.65 -7.375 6.535 1 52.56 10 ALA B O 1
ATOM 1655 N N . TRP B 1 11 ? 3.537 -8.945 5.098 1 58.22 11 TRP B N 1
ATOM 1656 C CA . TRP B 1 11 ? 2.883 -8.25 3.998 1 58.22 11 TRP B CA 1
ATOM 1657 C C . TRP B 1 11 ? 1.594 -8.953 3.592 1 58.22 11 TRP B C 1
ATOM 1659 O O . TRP B 1 11 ? 0.989 -8.617 2.57 1 58.22 11 TRP B O 1
ATOM 1669 N N . LEU B 1 12 ? 1.262 -9.945 4.488 1 65.38 12 LEU B N 1
ATOM 1670 C CA . LEU B 1 12 ? 0.045 -10.656 4.105 1 65.38 12 LEU B CA 1
ATOM 1671 C C . LEU B 1 12 ? -1.12 -10.258 5.008 1 65.38 12 LEU B C 1
ATOM 1673 O O . LEU B 1 12 ? -0.937 -10.039 6.207 1 65.38 12 LEU B O 1
ATOM 1677 N N . GLU B 1 13 ? -2.314 -10.148 4.402 1 71 13 GLU B N 1
ATOM 1678 C CA . GLU B 1 13 ? -3.557 -9.938 5.141 1 71 13 GLU B CA 1
ATOM 1679 C C . GLU B 1 13 ? -4.27 -11.266 5.406 1 71 13 GLU B C 1
ATOM 1681 O O . GLU B 1 13 ? -4.141 -12.211 4.625 1 71 13 GLU B O 1
ATOM 1686 N N . ASP B 1 14 ? -4.926 -11.266 6.551 1 76.88 14 ASP B N 1
ATOM 1687 C CA . ASP B 1 14 ? -5.844 -12.375 6.77 1 76.88 14 ASP B CA 1
ATOM 1688 C C . ASP B 1 14 ? -6.98 -12.359 5.75 1 76.88 14 ASP B C 1
ATOM 1690 O O . ASP B 1 14 ? -7.301 -11.312 5.188 1 76.88 14 ASP B O 1
ATOM 1694 N N . ALA B 1 15 ? -7.453 -13.594 5.586 1 82.44 15 ALA B N 1
ATOM 1695 C CA . ALA B 1 15 ? -8.641 -13.68 4.742 1 82.44 15 ALA B CA 1
ATOM 1696 C C . ALA B 1 15 ? -9.828 -12.984 5.398 1 82.44 15 ALA B C 1
ATOM 1698 O O . ALA B 1 15 ? -10.031 -13.094 6.613 1 82.44 15 ALA B O 1
ATOM 1699 N N . TYR B 1 16 ? -10.539 -12.234 4.684 1 76.12 16 TYR B N 1
ATOM 1700 C CA . TYR B 1 16 ? -11.805 -11.664 5.141 1 76.12 16 TYR B CA 1
ATOM 1701 C C . TYR B 1 16 ? -12.797 -11.547 3.992 1 76.12 16 TYR B C 1
ATOM 1703 O O . TYR B 1 16 ? -12.414 -11.578 2.822 1 76.12 16 TYR B O 1
ATOM 1711 N N . LEU B 1 17 ? -14.07 -11.477 4.406 1 73.12 17 LEU B N 1
ATOM 1712 C CA . LEU B 1 17 ? -15.125 -11.375 3.406 1 73.12 17 LEU B CA 1
ATOM 1713 C C . LEU B 1 17 ? -15.219 -9.961 2.852 1 73.12 17 LEU B C 1
ATOM 1715 O O . LEU B 1 17 ? -15.125 -8.984 3.604 1 73.12 17 LEU B O 1
ATOM 1719 N N . LEU B 1 18 ? -15.352 -9.82 1.55 1 70.06 18 LEU B N 1
ATOM 1720 C CA . LEU B 1 18 ? -15.531 -8.523 0.906 1 70.06 18 LEU B CA 1
ATOM 1721 C C . LEU B 1 18 ? -16.984 -8.094 0.947 1 70.06 18 LEU B C 1
ATOM 1723 O O . LEU B 1 18 ? -17.312 -6.949 0.627 1 70.06 18 LEU B O 1
ATOM 1727 N N . CYS B 1 19 ? -17.859 -9.023 1.214 1 62.91 19 CYS B N 1
ATOM 1728 C CA . CYS B 1 19 ? -19.281 -8.727 1.312 1 62.91 19 CYS B CA 1
ATOM 1729 C C . CYS B 1 19 ? -19.875 -9.328 2.578 1 62.91 19 CYS B C 1
ATOM 1731 O O . CYS B 1 19 ? -19.234 -10.133 3.248 1 62.91 19 CYS B O 1
ATOM 1733 N N . THR B 1 20 ? -21.031 -8.719 2.859 1 59.47 20 THR B N 1
ATOM 1734 C CA . THR B 1 20 ? -21.75 -9.289 3.996 1 59.47 20 THR B CA 1
ATOM 1735 C C . THR B 1 20 ? -22.469 -10.562 3.586 1 59.47 20 THR B C 1
ATOM 1737 O O . THR B 1 20 ? -22.969 -10.672 2.459 1 59.47 20 THR B O 1
ATOM 1740 N N . PRO B 1 21 ? -22.328 -11.602 4.469 1 57.88 21 PRO B N 1
ATOM 1741 C CA . PRO B 1 21 ? -22.969 -12.875 4.148 1 57.88 21 PRO B CA 1
ATOM 1742 C C . PRO B 1 21 ? -24.438 -12.711 3.723 1 57.88 21 PRO B C 1
ATOM 1744 O O . PRO B 1 21 ? -24.969 -13.562 3.012 1 57.88 21 PRO B O 1
ATOM 1747 N N . GLU B 1 22 ? -24.953 -11.648 4.141 1 60.09 22 GLU B N 1
ATOM 1748 C CA . GLU B 1 22 ? -26.359 -11.422 3.793 1 60.09 22 GLU B CA 1
ATOM 1749 C C . GLU B 1 22 ? -26.5 -10.875 2.377 1 60.09 22 GLU B C 1
ATOM 1751 O O . GLU B 1 22 ? -27.594 -10.828 1.823 1 60.09 22 GLU B O 1
ATOM 1756 N N . ASP B 1 23 ? -25.406 -10.516 1.771 1 57.72 23 ASP B N 1
ATOM 1757 C CA . ASP B 1 23 ? -25.406 -9.992 0.406 1 57.72 23 ASP B CA 1
ATOM 1758 C C . ASP B 1 23 ? -25.547 -11.125 -0.609 1 57.72 23 ASP B C 1
ATOM 1760 O O . ASP B 1 23 ? -24.766 -12.078 -0.598 1 57.72 23 ASP B O 1
ATOM 1764 N N . PRO B 1 24 ? -26.578 -11.117 -1.382 1 58 24 PRO B N 1
ATOM 1765 C CA . PRO B 1 24 ? -26.812 -12.188 -2.354 1 58 24 PRO B CA 1
ATOM 1766 C C . PRO B 1 24 ? -25.609 -12.43 -3.268 1 58 24 PRO B C 1
ATOM 1768 O O . PRO B 1 24 ? -25.375 -13.555 -3.713 1 58 24 PRO B O 1
ATOM 1771 N N . GLU B 1 25 ? -24.906 -11.492 -3.602 1 55.88 25 GLU B N 1
ATOM 1772 C CA . GLU B 1 25 ? -23.766 -11.625 -4.484 1 55.88 25 GLU B CA 1
ATOM 1773 C C . GLU B 1 25 ? -22.594 -12.32 -3.777 1 55.88 25 GLU B C 1
ATOM 1775 O O . GLU B 1 25 ? -21.734 -12.906 -4.426 1 55.88 25 GLU B O 1
ATOM 1780 N N . CYS B 1 26 ? -22.594 -12.203 -2.551 1 54.31 26 CYS B N 1
ATOM 1781 C CA . CYS B 1 26 ? -21.562 -12.852 -1.755 1 54.31 26 CYS B CA 1
ATOM 1782 C C . CYS B 1 26 ? -21.641 -14.367 -1.9 1 54.31 26 CYS B C 1
ATOM 1784 O O . CYS B 1 26 ? -20.641 -15.062 -1.683 1 54.31 26 CYS B O 1
ATOM 1786 N N . LEU B 1 27 ? -22.703 -14.828 -2.352 1 53.75 27 LEU B N 1
ATOM 1787 C CA . LEU B 1 27 ? -22.922 -16.266 -2.396 1 53.75 27 LEU B CA 1
ATOM 1788 C C . LEU B 1 27 ? -22.422 -16.859 -3.711 1 53.75 27 LEU B C 1
ATOM 1790 O O . LEU B 1 27 ? -22.344 -18.078 -3.867 1 53.75 27 LEU B O 1
ATOM 1794 N N . LYS B 1 28 ? -21.969 -15.93 -4.586 1 51.38 28 LYS B N 1
ATOM 1795 C CA . LYS B 1 28 ? -21.625 -16.547 -5.863 1 51.38 28 LYS B CA 1
ATOM 1796 C C . LYS B 1 28 ? -20.172 -17.031 -5.875 1 51.38 28 LYS B C 1
ATOM 1798 O O . LYS B 1 28 ? -19.266 -16.312 -5.453 1 51.38 28 LYS B O 1
ATOM 1803 N N . HIS B 1 29 ? -20.062 -18.312 -5.906 1 49.94 29 HIS B N 1
ATOM 1804 C CA . HIS B 1 29 ? -18.781 -19 -6.082 1 49.94 29 HIS B CA 1
ATOM 1805 C C . HIS B 1 29 ? -18.172 -18.688 -7.438 1 49.94 29 HIS B C 1
ATOM 1807 O O . HIS B 1 29 ? -18.781 -18.953 -8.477 1 49.94 29 HIS B O 1
ATOM 1813 N N . HIS B 1 30 ? -17.453 -17.656 -7.539 1 49.5 30 HIS B N 1
ATOM 1814 C CA . HIS B 1 30 ? -17.016 -17.359 -8.898 1 49.5 30 HIS B CA 1
ATOM 1815 C C . HIS B 1 30 ? -15.812 -18.219 -9.289 1 49.5 30 HIS B C 1
ATOM 1817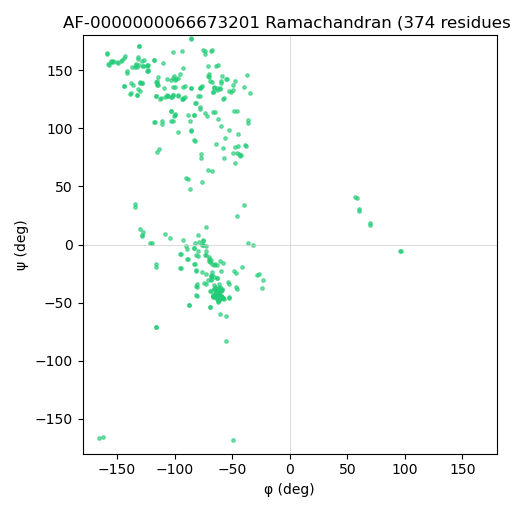 O O . HIS B 1 30 ? -15.469 -18.312 -10.469 1 49.5 30 HIS B O 1
ATOM 1823 N N . TYR B 1 31 ? -14.961 -18.516 -8.305 1 49.72 31 TYR B N 1
ATOM 1824 C CA . TYR B 1 31 ? -13.727 -19.031 -8.898 1 49.72 31 TYR B CA 1
ATOM 1825 C C . TYR B 1 31 ? -14 -20.297 -9.703 1 49.72 31 TYR B C 1
ATOM 1827 O O . TYR B 1 31 ? -13.273 -20.594 -10.656 1 49.72 31 TYR B O 1
ATOM 1835 N N . ILE B 1 32 ? -14.562 -21.484 -9.078 1 48.03 32 ILE B N 1
ATOM 1836 C CA . ILE B 1 32 ? -14.68 -22.812 -9.695 1 48.03 32 ILE B CA 1
ATOM 1837 C C . ILE B 1 32 ? -16.047 -22.953 -10.359 1 48.03 32 ILE B C 1
ATOM 1839 O O . ILE B 1 32 ? -17 -22.25 -10 1 48.03 32 ILE B O 1
ATOM 1843 N N . THR B 1 33 ? -15.977 -23.828 -11.422 1 45.56 33 THR B N 1
ATOM 1844 C CA . THR B 1 33 ? -17.047 -24.5 -12.141 1 45.56 33 THR B CA 1
ATOM 1845 C C . THR B 1 33 ? -18.234 -24.797 -11.219 1 45.56 33 THR B C 1
ATOM 1847 O O . THR B 1 33 ? -19.156 -25.5 -11.594 1 45.56 33 THR B O 1
ATOM 1850 N N . ARG B 1 34 ? -18.047 -24.406 -10.016 1 47.12 34 ARG B N 1
ATOM 1851 C CA . ARG B 1 34 ? -19.203 -24.859 -9.25 1 47.12 34 ARG B CA 1
ATOM 1852 C C . ARG B 1 34 ? -20.453 -24.047 -9.594 1 47.12 34 ARG B C 1
ATOM 1854 O O . ARG B 1 34 ? -20.406 -22.828 -9.648 1 47.12 34 ARG B O 1
ATOM 1861 N N . THR B 1 35 ? -21.312 -24.672 -10.203 1 47.06 35 THR B N 1
ATOM 1862 C CA . THR B 1 35 ? -22.625 -24.234 -10.648 1 47.06 35 THR B CA 1
ATOM 1863 C C . THR B 1 35 ? -23.391 -23.547 -9.516 1 47.06 35 THR B C 1
ATOM 1865 O O . THR B 1 35 ? -23.078 -23.75 -8.344 1 47.06 35 THR B O 1
ATOM 1868 N N . GLU B 1 36 ? -23.938 -22.484 -9.773 1 49.97 36 GLU B N 1
ATOM 1869 C CA . GLU B 1 36 ? -24.906 -21.797 -8.93 1 49.97 36 GLU B CA 1
ATOM 1870 C C . GLU B 1 36 ? -25.594 -22.766 -7.969 1 49.97 36 GLU B C 1
ATOM 1872 O O . GLU B 1 36 ? -26.031 -22.375 -6.895 1 49.97 36 GLU B O 1
ATOM 1877 N N . LYS B 1 37 ? -25.703 -23.969 -8.461 1 51.62 37 LYS B N 1
ATOM 1878 C CA . LYS B 1 37 ? -26.562 -24.891 -7.727 1 51.62 37 LYS B CA 1
ATOM 1879 C C . LYS B 1 37 ? -25.828 -25.469 -6.52 1 51.62 37 LYS B C 1
ATOM 1881 O O . LYS B 1 37 ? -26.438 -26.141 -5.684 1 51.62 37 LYS B O 1
ATOM 1886 N N . ASP B 1 38 ? -24.531 -25.094 -6.469 1 55.72 38 ASP B N 1
ATOM 1887 C CA . ASP B 1 38 ? -23.875 -25.891 -5.426 1 55.72 38 ASP B CA 1
ATOM 1888 C C . ASP B 1 38 ? -23.75 -25.078 -4.133 1 55.72 38 ASP B C 1
ATOM 1890 O O . ASP B 1 38 ? -23.297 -23.938 -4.145 1 55.72 38 ASP B O 1
ATOM 1894 N N . GLU B 1 39 ? -24.5 -25.516 -3.176 1 63.41 39 GLU B N 1
ATOM 1895 C CA . GLU B 1 39 ? -24.406 -25.016 -1.805 1 63.41 39 GLU B CA 1
ATOM 1896 C C . GLU B 1 39 ? -22.953 -25.016 -1.319 1 63.41 39 GLU B C 1
ATOM 1898 O O . GLU B 1 39 ? -22.156 -25.859 -1.718 1 63.41 39 GLU B O 1
ATOM 1903 N N . PRO B 1 40 ? -22.656 -23.969 -0.679 1 66.69 40 PRO B N 1
ATOM 1904 C CA . PRO B 1 40 ? -21.312 -23.984 -0.095 1 66.69 40 PRO B CA 1
ATOM 1905 C C . PRO B 1 40 ? -21.047 -25.219 0.759 1 66.69 40 PRO B C 1
ATOM 1907 O O . PRO B 1 40 ? -21.938 -25.688 1.465 1 66.69 40 PRO B O 1
ATOM 1910 N N . GLN B 1 41 ? -19.906 -25.844 0.521 1 75 41 GLN B N 1
ATOM 1911 C CA . GLN B 1 41 ? -19.484 -27.031 1.261 1 75 41 GLN B CA 1
ATOM 1912 C C . GLN B 1 41 ? -19.172 -26.688 2.715 1 75 41 GLN B C 1
ATOM 1914 O O . GLN B 1 41 ? -19.312 -27.547 3.6 1 75 41 GLN B O 1
ATOM 1919 N N . TYR B 1 42 ? -18.797 -25.438 2.926 1 81.31 42 TYR B N 1
ATOM 1920 C CA . TYR B 1 42 ? -18.344 -25.016 4.246 1 81.31 42 TYR B CA 1
ATOM 1921 C C . TYR B 1 42 ? -19.047 -23.734 4.676 1 81.31 42 TYR B C 1
ATOM 1923 O O . TYR B 1 42 ? -19.562 -22.984 3.84 1 81.31 42 TYR B O 1
ATOM 1931 N N . THR B 1 43 ? -19.109 -23.609 6.02 1 80.75 43 THR B N 1
ATOM 1932 C CA . THR B 1 43 ? -19.562 -22.328 6.512 1 80.75 43 THR B CA 1
ATOM 1933 C C . THR B 1 43 ? -18.531 -21.234 6.23 1 80.75 43 THR B C 1
ATOM 1935 O O . THR B 1 43 ? -17.375 -21.531 5.93 1 80.75 43 THR B O 1
ATOM 1938 N N . VAL B 1 44 ? -18.906 -20.047 6.363 1 77.31 44 VAL B N 1
ATOM 1939 C CA . VAL B 1 44 ? -18 -18.906 6.145 1 77.31 44 VAL B CA 1
ATOM 1940 C C . VAL B 1 44 ? -16.844 -18.984 7.129 1 77.31 44 VAL B C 1
ATOM 1942 O O . VAL B 1 44 ? -15.688 -18.766 6.746 1 77.31 44 VAL B O 1
ATOM 1945 N N . ASP B 1 45 ? -17.156 -19.312 8.352 1 82.69 45 ASP B N 1
ATOM 1946 C CA . ASP B 1 45 ? -16.125 -19.391 9.375 1 82.69 45 ASP B CA 1
ATOM 1947 C C . ASP B 1 45 ? -15.117 -20.484 9.055 1 82.69 45 ASP B C 1
ATOM 1949 O O . ASP B 1 45 ? -13.914 -20.297 9.258 1 82.69 45 ASP B O 1
ATOM 1953 N N . GLU B 1 46 ? -15.594 -21.516 8.594 1 87.12 46 GLU B N 1
ATOM 1954 C CA . GLU B 1 46 ? -14.719 -22.625 8.219 1 87.12 46 GLU B CA 1
ATOM 1955 C C . GLU B 1 46 ? -13.836 -22.234 7.031 1 87.12 46 GLU B C 1
ATOM 1957 O O . GLU B 1 46 ? -12.648 -22.578 6.996 1 87.12 46 GLU B O 1
ATOM 1962 N N . GLU B 1 47 ? -14.414 -21.594 6.066 1 85.88 47 GLU B N 1
ATOM 1963 C CA . GLU B 1 47 ? -13.664 -21.156 4.895 1 85.88 47 GLU B CA 1
ATOM 1964 C C . GLU B 1 47 ? -12.562 -20.172 5.285 1 85.88 47 GLU B C 1
ATOM 1966 O O . GLU B 1 47 ? -11.43 -20.281 4.801 1 85.88 47 GLU B O 1
ATOM 1971 N N . ILE B 1 48 ? -12.891 -19.281 6.164 1 84.88 48 ILE B N 1
ATOM 1972 C CA . ILE B 1 48 ? -11.898 -18.312 6.629 1 84.88 48 ILE B CA 1
ATOM 1973 C C . ILE B 1 48 ? -10.758 -19.047 7.336 1 84.88 48 ILE B C 1
ATOM 1975 O O . ILE B 1 48 ? -9.586 -18.766 7.082 1 84.88 48 ILE B O 1
ATOM 1979 N N . ALA B 1 49 ? -11.094 -19.953 8.195 1 90.06 49 ALA B N 1
ATOM 1980 C CA . ALA B 1 49 ? -10.078 -20.703 8.93 1 90.06 49 ALA B CA 1
ATOM 1981 C C . ALA B 1 49 ? -9.188 -21.484 7.98 1 90.06 49 ALA B C 1
ATOM 1983 O O . ALA B 1 49 ? -7.961 -21.484 8.117 1 90.06 49 ALA B O 1
ATOM 1984 N N . MET B 1 50 ? -9.773 -22.141 7.016 1 92.62 50 MET B N 1
ATOM 1985 C CA . MET B 1 50 ? -9.023 -22.953 6.059 1 92.62 50 MET B CA 1
ATOM 1986 C C . MET B 1 50 ? -8.133 -22.078 5.188 1 92.62 50 MET B C 1
ATOM 1988 O O . MET B 1 50 ? -6.977 -22.438 4.922 1 92.62 50 MET B O 1
ATOM 1992 N N . MET B 1 51 ? -8.68 -21.031 4.758 1 90.25 51 MET B N 1
ATOM 1993 C CA . MET B 1 51 ? -7.879 -20.125 3.928 1 90.25 51 MET B CA 1
ATOM 1994 C C . MET B 1 51 ? -6.703 -19.562 4.715 1 90.25 51 MET B C 1
ATOM 1996 O O . MET B 1 51 ? -5.574 -19.531 4.219 1 90.25 51 MET B O 1
ATOM 2000 N N . ASN B 1 52 ? -6.93 -19.125 5.93 1 90.19 52 ASN B N 1
ATOM 2001 C CA . ASN B 1 52 ? -5.859 -18.578 6.754 1 90.19 52 ASN B CA 1
ATOM 2002 C C . ASN B 1 52 ? -4.777 -19.609 7.031 1 90.19 52 ASN B C 1
ATOM 2004 O O . ASN B 1 52 ? -3.594 -19.266 7.121 1 90.19 52 ASN B O 1
ATOM 2008 N N . GLU B 1 53 ? -5.168 -20.844 7.219 1 93.25 53 GLU B N 1
ATOM 2009 C CA . GLU B 1 53 ? -4.184 -21.906 7.371 1 93.25 53 GLU B CA 1
ATOM 2010 C C . GLU B 1 53 ? -3.293 -22.016 6.133 1 93.25 53 GLU B C 1
ATOM 2012 O O . GLU B 1 53 ? -2.07 -22.125 6.25 1 93.25 53 GLU B O 1
ATOM 2017 N N . GLN B 1 54 ? -3.889 -21.953 5 1 93.38 54 GLN B N 1
ATOM 2018 C CA . GLN B 1 54 ? -3.139 -22.062 3.75 1 93.38 54 GLN B CA 1
ATOM 2019 C C . GLN B 1 54 ? -2.258 -20.828 3.535 1 93.38 54 GLN B C 1
ATOM 2021 O O . GLN B 1 54 ? -1.131 -20.953 3.049 1 93.38 54 GLN B O 1
ATOM 2026 N N . ILE B 1 55 ? -2.812 -19.641 3.865 1 90.12 55 ILE B N 1
ATOM 2027 C CA . ILE B 1 55 ? -2.033 -18.422 3.791 1 90.12 55 ILE B CA 1
ATOM 2028 C C . ILE B 1 55 ? -0.787 -18.547 4.664 1 90.12 55 ILE B C 1
ATOM 2030 O O . ILE B 1 55 ? 0.325 -18.25 4.215 1 90.12 55 ILE B O 1
ATOM 2034 N N . THR B 1 56 ? -0.939 -19 5.832 1 86.38 56 THR B N 1
ATOM 2035 C CA . THR B 1 56 ? 0.16 -19.109 6.785 1 86.38 56 THR B CA 1
ATOM 2036 C C . THR B 1 56 ? 1.191 -20.125 6.305 1 86.38 56 THR B C 1
ATOM 2038 O O . THR B 1 56 ? 2.393 -19.859 6.312 1 86.38 56 THR B O 1
ATOM 2041 N N . LYS B 1 57 ? 0.763 -21.266 5.84 1 88.75 57 LYS B N 1
ATOM 2042 C CA . LYS B 1 57 ? 1.639 -22.375 5.457 1 88.75 57 LYS B CA 1
ATOM 2043 C C . LYS B 1 57 ? 2.445 -22.031 4.207 1 88.75 57 LYS B C 1
ATOM 2045 O O . LYS B 1 57 ? 3.582 -22.484 4.051 1 88.75 57 LYS B O 1
ATOM 2050 N N . SER B 1 58 ? 1.924 -21.219 3.355 1 92.56 58 SER B N 1
ATOM 2051 C CA . SER B 1 58 ? 2.549 -21 2.055 1 92.56 58 SER B CA 1
ATOM 2052 C C . SER B 1 58 ? 2.904 -19.531 1.857 1 92.56 58 SER B C 1
ATOM 2054 O O . SER B 1 58 ? 3.287 -19.125 0.759 1 92.56 58 SER B O 1
ATOM 2056 N N . GLU B 1 59 ? 2.6 -18.781 2.887 1 88.69 59 GLU B N 1
ATOM 2057 C CA . GLU B 1 59 ? 2.75 -17.328 2.801 1 88.69 59 GLU B CA 1
ATOM 2058 C C . GLU B 1 59 ? 1.873 -16.75 1.694 1 88.69 59 GLU B C 1
ATOM 2060 O O . GLU B 1 59 ? 2.307 -15.859 0.949 1 88.69 59 GLU B O 1
ATOM 2065 N N . GLY B 1 60 ? 0.769 -17.391 1.454 1 92.5 60 GLY B N 1
ATOM 2066 C CA . GLY B 1 60 ? -0.271 -16.875 0.575 1 92.5 60 GLY B CA 1
ATOM 2067 C C . GLY B 1 60 ? -0.164 -17.406 -0.843 1 92.5 60 GLY B C 1
ATOM 2068 O O . GLY B 1 60 ? -1.077 -17.219 -1.65 1 92.5 60 GLY B O 1
ATOM 2069 N N . PHE B 1 61 ? 0.881 -18.156 -1.18 1 94.88 61 PHE B N 1
ATOM 2070 C CA . PHE B 1 61 ? 1.148 -18.531 -2.566 1 94.88 61 PHE B CA 1
ATOM 2071 C C . PHE B 1 61 ? 0.285 -19.703 -2.994 1 94.88 61 PHE B C 1
ATOM 2073 O O . PHE B 1 61 ? -0.067 -19.828 -4.168 1 94.88 61 PHE B O 1
ATOM 2080 N N . ASP B 1 62 ? 0.084 -20.594 -2.07 1 94.12 62 ASP B N 1
ATOM 2081 C CA . ASP B 1 62 ? -0.587 -21.844 -2.426 1 94.12 62 ASP B CA 1
ATOM 2082 C C . ASP B 1 62 ? -1.948 -21.938 -1.744 1 94.12 62 ASP B C 1
ATOM 2084 O O . ASP B 1 62 ? -2.1 -22.656 -0.752 1 94.12 62 ASP B O 1
ATOM 2088 N N . ILE B 1 63 ? -2.936 -21.312 -2.312 1 92.44 63 ILE B N 1
ATOM 2089 C CA . ILE B 1 63 ? -4.316 -21.359 -1.851 1 92.44 63 ILE B CA 1
ATOM 2090 C C . ILE B 1 63 ? -5.156 -22.188 -2.82 1 92.44 63 ILE B C 1
ATOM 2092 O O . ILE B 1 63 ? -5.078 -22 -4.035 1 92.44 63 ILE B O 1
ATOM 2096 N N . ASP B 1 64 ? -5.836 -23.141 -2.295 1 91 64 ASP B N 1
ATOM 2097 C CA . ASP B 1 64 ? -6.77 -23.922 -3.1 1 91 64 ASP B CA 1
ATOM 2098 C C . ASP B 1 64 ? -8.109 -23.203 -3.234 1 91 64 ASP B C 1
ATOM 2100 O O . ASP B 1 64 ? -9.047 -23.469 -2.475 1 91 64 ASP B O 1
ATOM 2104 N N . PHE B 1 65 ? -8.234 -22.406 -4.207 1 88.06 65 PHE B N 1
ATOM 2105 C CA . PHE B 1 65 ? -9.383 -21.531 -4.379 1 88.06 65 PHE B CA 1
ATOM 2106 C C . PHE B 1 65 ? -10.633 -22.328 -4.703 1 88.06 65 PHE B C 1
ATOM 2108 O O . PHE B 1 65 ? -11.75 -21.812 -4.625 1 88.06 65 PHE B O 1
ATOM 2115 N N . SER B 1 66 ? -10.453 -23.609 -5.051 1 82.88 66 SER B N 1
ATOM 2116 C CA . SER B 1 66 ? -11.609 -24.438 -5.355 1 82.88 66 SER B CA 1
ATOM 2117 C C . SER B 1 66 ? -12.438 -24.719 -4.105 1 82.88 66 SER B C 1
ATOM 2119 O O . SER B 1 66 ? -13.594 -25.141 -4.199 1 82.88 66 SER B O 1
ATOM 2121 N N . LEU B 1 67 ? -11.867 -24.469 -2.986 1 83.5 67 LEU B N 1
ATOM 2122 C CA . LEU B 1 67 ? -12.531 -24.781 -1.724 1 83.5 67 LEU B CA 1
ATOM 2123 C C . LEU B 1 67 ? -13.375 -23.609 -1.249 1 83.5 67 LEU B C 1
ATOM 2125 O O . LEU B 1 67 ? -14.172 -23.734 -0.318 1 83.5 67 LEU B O 1
ATOM 2129 N N . PHE B 1 68 ? -13.188 -22.469 -1.865 1 79.88 68 PHE B N 1
ATOM 2130 C CA . PHE B 1 68 ? -13.734 -21.25 -1.28 1 79.88 68 PHE B CA 1
ATOM 2131 C C . PHE B 1 68 ? -14.664 -20.547 -2.264 1 79.88 68 PHE B C 1
ATOM 2133 O O . PHE B 1 68 ? -14.445 -20.594 -3.477 1 79.88 68 PHE B O 1
ATOM 2140 N N . ARG B 1 69 ? -15.609 -19.875 -1.604 1 73.88 69 ARG B N 1
ATOM 2141 C CA . ARG B 1 69 ? -16.406 -18.953 -2.406 1 73.88 69 ARG B CA 1
ATOM 2142 C C . ARG B 1 69 ? -15.578 -17.75 -2.838 1 73.88 69 ARG B C 1
ATOM 2144 O O . ARG B 1 69 ? -14.602 -17.391 -2.178 1 73.88 69 ARG B O 1
ATOM 2151 N N . CYS B 1 70 ? -15.711 -17.109 -3.951 1 64.69 70 CYS B N 1
ATOM 2152 C CA . CYS B 1 70 ? -14.969 -15.969 -4.484 1 64.69 70 CYS B CA 1
ATOM 2153 C C . CYS B 1 70 ? -15.391 -14.672 -3.799 1 64.69 70 CYS B C 1
ATOM 2155 O O . CYS B 1 70 ? -15.875 -13.742 -4.449 1 64.69 70 CYS B O 1
ATOM 2157 N N . LEU B 1 71 ? -15.336 -14.641 -2.496 1 71.56 71 LEU B N 1
ATOM 2158 C CA . LEU B 1 71 ? -15.781 -13.469 -1.748 1 71.56 71 LEU B CA 1
ATOM 2159 C C . LEU B 1 71 ? -14.695 -13 -0.78 1 71.56 71 LEU B C 1
ATOM 2161 O O . LEU B 1 71 ? -14.961 -12.188 0.107 1 71.56 71 LEU B O 1
ATOM 2165 N N . PHE B 1 72 ? -13.641 -13.57 -0.998 1 78.88 72 PHE B N 1
ATOM 2166 C CA . PHE B 1 72 ? -12.562 -13.211 -0.085 1 78.88 72 PHE B CA 1
ATOM 2167 C C . PHE B 1 72 ? -11.609 -12.219 -0.738 1 78.88 72 PHE B C 1
ATOM 2169 O O . PHE B 1 72 ? -11.695 -11.969 -1.941 1 78.88 72 PHE B O 1
ATOM 2176 N N . ASN B 1 73 ? -10.797 -11.633 0.064 1 80.5 73 ASN B N 1
ATOM 2177 C CA . ASN B 1 73 ? -9.828 -10.648 -0.4 1 80.5 73 ASN B CA 1
ATOM 2178 C C . ASN B 1 73 ? -8.711 -11.297 -1.22 1 80.5 73 ASN B C 1
ATOM 2180 O O . ASN B 1 73 ? -7.934 -10.602 -1.876 1 80.5 73 ASN B O 1
ATOM 2184 N N . TYR B 1 74 ? -8.664 -12.586 -1.204 1 88.25 74 TYR B N 1
ATOM 2185 C CA . TYR B 1 74 ? -7.723 -13.312 -2.051 1 88.25 74 TYR B CA 1
ATOM 2186 C C . TYR B 1 74 ? -8.422 -13.867 -3.289 1 88.25 74 TYR B C 1
ATOM 2188 O O . TYR B 1 74 ? -9.516 -14.422 -3.195 1 88.25 74 TYR B O 1
ATOM 2196 N N . HIS B 1 75 ? -7.73 -13.672 -4.43 1 87.75 75 HIS B N 1
ATOM 2197 C CA . HIS B 1 75 ? -8.281 -14.156 -5.691 1 87.75 75 HIS B CA 1
ATOM 2198 C C . HIS B 1 75 ? -7.18 -14.719 -6.59 1 87.75 75 HIS B C 1
ATOM 2200 O O . HIS B 1 75 ? -6.039 -14.258 -6.543 1 87.75 75 HIS B O 1
ATOM 2206 N N . LEU B 1 76 ? -7.707 -15.703 -7.348 1 90.5 76 LEU B N 1
ATOM 2207 C CA . LEU B 1 76 ? -6.844 -16.141 -8.438 1 90.5 76 LEU B CA 1
ATOM 2208 C C . LEU B 1 76 ? -6.762 -15.062 -9.523 1 90.5 76 LEU B C 1
ATOM 2210 O O . LEU B 1 76 ? -7.762 -14.422 -9.844 1 90.5 76 LEU B O 1
ATOM 2214 N N . VAL B 1 77 ? -5.602 -14.969 -10.117 1 91.75 77 VAL B N 1
ATOM 2215 C CA . VAL B 1 77 ? -5.484 -14.133 -11.305 1 91.75 77 VAL B CA 1
ATOM 2216 C C . VAL B 1 77 ? -5.969 -14.914 -12.531 1 91.75 77 VAL B C 1
ATOM 2218 O O . VAL B 1 77 ? -5.48 -16.016 -12.805 1 91.75 77 VAL B O 1
ATOM 2221 N N . ASP B 1 78 ? -6.941 -14.391 -13.188 1 89.25 78 ASP B N 1
ATOM 2222 C CA . ASP B 1 78 ? -7.289 -14.906 -14.508 1 89.25 78 ASP B CA 1
ATOM 2223 C C . ASP B 1 78 ? -6.395 -14.305 -15.586 1 89.25 78 ASP B C 1
ATOM 2225 O O . ASP B 1 78 ? -6.492 -13.109 -15.883 1 89.25 78 ASP B O 1
ATOM 2229 N N . PRO B 1 79 ? -5.535 -15.117 -16.188 1 92.88 79 PRO B N 1
ATOM 2230 C CA . PRO B 1 79 ? -4.559 -14.562 -17.125 1 92.88 79 PRO B CA 1
ATOM 2231 C C . PRO B 1 79 ? -5.207 -13.977 -18.375 1 92.88 79 PRO B C 1
ATOM 2233 O O . PRO B 1 79 ? -4.59 -13.172 -19.078 1 92.88 79 PRO B O 1
ATOM 2236 N N . ASP B 1 80 ? -6.43 -14.297 -18.688 1 90.44 80 ASP B N 1
ATOM 2237 C CA . ASP B 1 80 ? -7.074 -13.867 -19.922 1 90.44 80 ASP B CA 1
ATOM 2238 C C . ASP B 1 80 ? -7.887 -12.586 -19.703 1 90.44 80 ASP B C 1
ATOM 2240 O O . ASP B 1 80 ? -8.406 -12.008 -20.656 1 90.44 80 ASP B O 1
ATOM 2244 N N . ASP B 1 81 ? -8.016 -12.203 -18.484 1 88 81 ASP B N 1
ATOM 2245 C CA . ASP B 1 81 ? -8.773 -10.992 -18.172 1 88 81 ASP B CA 1
ATOM 2246 C C . ASP B 1 81 ? -7.895 -9.75 -18.281 1 88 81 ASP B C 1
ATOM 2248 O O . ASP B 1 81 ? -6.691 -9.852 -18.531 1 88 81 ASP B O 1
ATOM 2252 N N . PHE B 1 82 ? -8.461 -8.516 -18.078 1 85.12 82 PHE B N 1
ATOM 2253 C CA . PHE B 1 82 ? -7.793 -7.227 -18.234 1 85.12 82 PHE B CA 1
ATOM 2254 C C . PHE B 1 82 ? -8.086 -6.312 -17.062 1 85.12 82 PHE B C 1
ATOM 2256 O O . PHE B 1 82 ? -8.055 -5.086 -17.188 1 85.12 82 PHE B O 1
ATOM 2263 N N . ASP B 1 83 ? -8.219 -6.832 -15.898 1 79.25 83 ASP B N 1
ATOM 2264 C CA . ASP B 1 83 ? -8.82 -6.137 -14.766 1 79.25 83 ASP B CA 1
ATOM 2265 C C . ASP B 1 83 ? -7.816 -5.199 -14.094 1 79.25 83 ASP B C 1
ATOM 2267 O O . ASP B 1 83 ? -8.203 -4.285 -13.367 1 79.25 83 ASP B O 1
ATOM 2271 N N . PHE B 1 84 ? -6.449 -5.363 -14.195 1 82.62 84 PHE B N 1
ATOM 2272 C CA . PHE B 1 84 ? -5.508 -4.664 -13.328 1 82.62 84 PHE B CA 1
ATOM 2273 C C . PHE B 1 84 ? -4.996 -3.393 -13.992 1 82.62 84 PHE B C 1
ATOM 2275 O O . PHE B 1 84 ? -4.375 -2.551 -13.336 1 82.62 84 PHE B O 1
ATOM 2282 N N . LEU B 1 85 ? -5.094 -3.297 -15.211 1 72.56 85 LEU B N 1
ATOM 2283 C CA . LEU B 1 85 ? -4.613 -2.109 -15.914 1 72.56 85 LEU B CA 1
ATOM 2284 C C . LEU B 1 85 ? -5.781 -1.279 -16.438 1 72.56 85 LEU B C 1
ATOM 2286 O O . LEU B 1 85 ? -6.852 -1.819 -16.734 1 72.56 85 LEU B O 1
ATOM 2290 N N . ASP B 1 86 ? -5.66 -0.013 -16.219 1 65 86 ASP B N 1
ATOM 2291 C CA . ASP B 1 86 ? -6.699 0.883 -16.719 1 65 86 ASP B CA 1
ATOM 2292 C C . ASP B 1 86 ? -7.012 0.604 -18.188 1 65 86 ASP B C 1
ATOM 2294 O O . ASP B 1 86 ? -6.289 -0.143 -18.844 1 65 86 ASP B O 1
ATOM 2298 N N . ASP B 1 87 ? -7.703 1.359 -18.906 1 60.66 87 ASP B N 1
ATOM 2299 C CA . ASP B 1 87 ? -8.32 1.264 -20.234 1 60.66 87 ASP B CA 1
ATOM 2300 C C . ASP B 1 87 ? -7.289 0.909 -21.297 1 60.66 87 ASP B C 1
ATOM 2302 O O . ASP B 1 87 ? -7.52 0.024 -22.125 1 60.66 87 ASP B O 1
ATOM 2306 N N . GLU B 1 88 ? -6.332 1.68 -21.5 1 58.84 88 GLU B N 1
ATOM 2307 C CA . GLU B 1 88 ? -5.715 1.786 -22.812 1 58.84 88 GLU B CA 1
ATOM 2308 C C . GLU B 1 88 ? -4.703 0.667 -23.047 1 58.84 88 GLU B C 1
ATOM 2310 O O . GLU B 1 88 ? -4.086 0.585 -24.109 1 58.84 88 GLU B O 1
ATOM 2315 N N . SER B 1 89 ? -4.738 -0.171 -21.844 1 63.69 89 SER B N 1
ATOM 2316 C CA . SER B 1 89 ? -3.645 -1.104 -22.094 1 63.69 89 SER B CA 1
ATOM 2317 C C . SER B 1 89 ? -4.148 -2.381 -22.766 1 63.69 89 SER B C 1
ATOM 2319 O O . SER B 1 89 ? -5.23 -2.871 -22.438 1 63.69 89 SER B O 1
ATOM 2321 N N . GLU B 1 90 ? -3.645 -2.775 -23.844 1 77.25 90 GLU B N 1
ATOM 2322 C CA . GLU B 1 90 ? -3.871 -4.031 -24.562 1 77.25 90 GLU B CA 1
ATOM 2323 C C . GLU B 1 90 ? -3.207 -5.199 -23.844 1 77.25 90 GLU B C 1
ATOM 2325 O O . GLU B 1 90 ? -3.227 -6.332 -24.328 1 77.25 90 GLU B O 1
ATOM 2330 N N . GLU B 1 91 ? -2.82 -5.059 -22.656 1 88.19 91 GLU B N 1
ATOM 2331 C CA . GLU B 1 91 ? -2.113 -6.121 -21.953 1 88.19 91 GLU B CA 1
ATOM 2332 C C . GLU B 1 91 ? -3.068 -6.938 -21.094 1 88.19 91 GLU B C 1
ATOM 2334 O O . GLU B 1 91 ? -3.846 -6.379 -20.312 1 88.19 91 GLU B O 1
ATOM 2339 N N . THR B 1 92 ? -2.977 -8.305 -21.297 1 92.44 92 THR B N 1
ATOM 2340 C CA . THR B 1 92 ? -3.766 -9.203 -20.453 1 92.44 92 THR B CA 1
ATOM 2341 C C . THR B 1 92 ? -3.15 -9.312 -19.062 1 92.44 92 THR B C 1
ATOM 2343 O O . THR B 1 92 ? -2.002 -8.922 -18.859 1 92.44 92 THR B O 1
ATOM 2346 N N . ASN B 1 93 ? -3.93 -9.883 -18.141 1 92.94 93 ASN B N 1
ATOM 2347 C CA . ASN B 1 93 ? -3.389 -10.172 -16.812 1 92.94 93 ASN B CA 1
ATOM 2348 C C . ASN B 1 93 ? -2.189 -11.109 -16.891 1 92.94 93 ASN B C 1
ATOM 2350 O O . ASN B 1 93 ? -1.231 -10.969 -16.125 1 92.94 93 ASN B O 1
ATOM 2354 N N . GLY B 1 94 ? -2.289 -12.07 -17.797 1 94.81 94 GLY B N 1
ATOM 2355 C CA . GLY B 1 94 ? -1.165 -12.969 -18 1 94.81 94 GLY B CA 1
ATOM 2356 C C . GLY B 1 94 ? 0.109 -12.25 -18.406 1 94.81 94 GLY B C 1
ATOM 2357 O O . GLY B 1 94 ? 1.187 -12.547 -17.891 1 94.81 94 GLY B O 1
ATOM 2358 N N . ASP B 1 95 ? -0.022 -11.328 -19.359 1 95.19 95 ASP B N 1
ATOM 2359 C CA . ASP B 1 95 ? 1.119 -10.516 -19.766 1 95.19 95 ASP B CA 1
ATOM 2360 C C . ASP B 1 95 ? 1.666 -9.711 -18.594 1 95.19 95 ASP B C 1
ATOM 2362 O O . ASP B 1 95 ? 2.881 -9.578 -18.438 1 95.19 95 ASP B O 1
ATOM 2366 N N . PHE B 1 96 ? 0.742 -9.258 -17.859 1 94.62 96 PHE B N 1
ATOM 2367 C CA . PHE B 1 96 ? 1.079 -8.43 -16.703 1 94.62 96 PHE B CA 1
ATOM 2368 C C . PHE B 1 96 ? 1.868 -9.234 -15.68 1 94.62 96 PHE B C 1
ATOM 2370 O O . PHE B 1 96 ? 2.896 -8.773 -15.18 1 94.62 96 PHE B O 1
ATOM 2377 N N . MET B 1 97 ? 1.471 -10.43 -15.383 1 96.88 97 MET B N 1
ATOM 2378 C CA . MET B 1 97 ? 2.176 -11.305 -14.453 1 96.88 97 MET B CA 1
ATOM 2379 C C . MET B 1 97 ? 3.547 -11.688 -15 1 96.88 97 MET B C 1
ATOM 2381 O O . MET B 1 97 ? 4.52 -11.773 -14.25 1 96.88 97 MET B O 1
ATOM 2385 N N . LYS B 1 98 ? 3.621 -11.906 -16.266 1 97.69 98 LYS B N 1
ATOM 2386 C CA . LYS B 1 98 ? 4.891 -12.234 -16.906 1 97.69 98 LYS B CA 1
ATOM 2387 C C . LYS B 1 98 ? 5.898 -11.102 -16.75 1 97.69 98 LYS B C 1
ATOM 2389 O O . LYS B 1 98 ? 7.043 -11.328 -16.359 1 97.69 98 LYS B O 1
ATOM 2394 N N . ARG B 1 99 ? 5.453 -9.961 -17.031 1 96.62 99 ARG B N 1
ATOM 2395 C CA . ARG B 1 99 ? 6.328 -8.797 -16.906 1 96.62 99 ARG B CA 1
ATOM 2396 C C . ARG B 1 99 ? 6.82 -8.633 -15.469 1 96.62 99 ARG B C 1
ATOM 2398 O O . ARG B 1 99 ? 8.008 -8.391 -15.242 1 96.62 99 ARG B O 1
ATOM 2405 N N . PHE B 1 100 ? 5.941 -8.766 -14.516 1 96.94 100 PHE B N 1
ATOM 2406 C CA . PHE B 1 100 ? 6.312 -8.664 -13.109 1 96.94 100 PHE B CA 1
ATOM 2407 C C . PHE B 1 100 ? 7.305 -9.75 -12.727 1 96.94 100 PHE B C 1
ATOM 2409 O O . PHE B 1 100 ? 8.258 -9.5 -11.984 1 96.94 100 PHE B O 1
ATOM 2416 N N . SER B 1 101 ? 7.109 -10.953 -13.188 1 98.06 101 SER B N 1
ATOM 2417 C CA . SER B 1 101 ? 8.016 -12.055 -12.906 1 98.06 101 SER B CA 1
ATOM 2418 C C . SER B 1 101 ? 9.414 -11.781 -13.461 1 98.06 101 SER B C 1
ATOM 2420 O O . SER B 1 101 ? 10.414 -11.992 -12.773 1 98.06 101 SER B O 1
ATOM 2422 N N . GLN B 1 102 ? 9.445 -11.305 -14.656 1 98 102 GLN B N 1
ATOM 2423 C CA . GLN B 1 102 ? 10.719 -11.023 -15.305 1 98 102 GLN B CA 1
ATOM 2424 C C . GLN B 1 102 ? 11.484 -9.93 -14.57 1 98 102 GLN B C 1
ATOM 2426 O O . GLN B 1 102 ? 12.688 -10.039 -14.359 1 98 102 GLN B O 1
ATOM 2431 N N . GLU B 1 103 ? 10.766 -8.898 -14.227 1 97.5 103 GLU B N 1
ATOM 2432 C CA . GLU B 1 103 ? 11.414 -7.824 -13.484 1 97.5 103 GLU B CA 1
ATOM 2433 C C . GLU B 1 103 ? 11.898 -8.312 -12.125 1 97.5 103 GLU B C 1
ATOM 2435 O O . GLU B 1 103 ? 12.992 -7.945 -11.68 1 97.5 103 GLU B O 1
ATOM 2440 N N . SER B 1 104 ? 11.102 -9.117 -11.469 1 96.5 104 SER B N 1
ATOM 2441 C CA . SER B 1 104 ? 11.492 -9.672 -10.172 1 96.5 104 SER B CA 1
ATOM 2442 C C . SER B 1 104 ? 12.75 -10.523 -10.297 1 96.5 104 SER B C 1
ATOM 2444 O O . SER B 1 104 ? 13.656 -10.422 -9.469 1 96.5 104 SER B O 1
ATOM 2446 N N . LEU B 1 105 ? 12.766 -11.312 -11.289 1 96.75 105 LEU B N 1
ATOM 2447 C CA . LEU B 1 105 ? 13.914 -12.188 -11.492 1 96.75 105 LEU B CA 1
ATOM 2448 C C . LEU B 1 105 ? 15.172 -11.383 -11.805 1 96.75 105 LEU B C 1
ATOM 2450 O O . LEU B 1 105 ? 16.25 -11.711 -11.328 1 96.75 105 LEU B O 1
ATOM 2454 N N . LYS B 1 106 ? 15.062 -10.391 -12.664 1 96.56 106 LYS B N 1
ATOM 2455 C CA . LYS B 1 106 ? 16.188 -9.508 -12.969 1 96.56 106 LYS B CA 1
ATOM 2456 C C . LYS B 1 106 ? 16.781 -8.922 -11.695 1 96.56 106 LYS B C 1
ATOM 2458 O O . LYS B 1 106 ? 18.016 -8.922 -11.523 1 96.56 106 LYS B O 1
ATOM 2463 N N . ARG B 1 107 ? 15.906 -8.461 -10.812 1 92.25 107 ARG B N 1
ATOM 2464 C CA . ARG B 1 107 ? 16.359 -7.891 -9.547 1 92.25 107 ARG B CA 1
ATOM 2465 C C . ARG B 1 107 ? 17.062 -8.938 -8.695 1 92.25 107 ARG B C 1
ATOM 2467 O O . ARG B 1 107 ? 18.078 -8.656 -8.062 1 92.25 107 ARG B O 1
ATOM 2474 N N . TYR B 1 108 ? 16.547 -10.109 -8.68 1 93.12 108 TYR B N 1
ATOM 2475 C CA . TYR B 1 108 ? 17.156 -11.211 -7.941 1 93.12 108 TYR B CA 1
ATOM 2476 C C . TYR B 1 108 ? 18.547 -11.531 -8.484 1 93.12 108 TYR B C 1
ATOM 2478 O O . TYR B 1 108 ? 19.5 -11.672 -7.727 1 93.12 108 TYR B O 1
ATOM 2486 N N . ASN B 1 109 ? 18.609 -11.648 -9.773 1 94.88 109 ASN B N 1
ATOM 2487 C CA . ASN B 1 109 ? 19.891 -11.922 -10.422 1 94.88 109 ASN B CA 1
ATOM 2488 C C . ASN B 1 109 ? 20.922 -10.836 -10.109 1 94.88 109 ASN B C 1
ATOM 2490 O O . ASN B 1 109 ? 22.078 -11.141 -9.82 1 94.88 109 ASN B O 1
ATOM 2494 N N . ASP B 1 110 ? 20.516 -9.641 -10.203 1 92.38 110 ASP B N 1
ATOM 2495 C CA . ASP B 1 110 ? 21.406 -8.516 -9.922 1 92.38 110 ASP B CA 1
ATOM 2496 C C . ASP B 1 110 ? 21.922 -8.57 -8.484 1 92.38 110 ASP B C 1
ATOM 2498 O O . ASP B 1 110 ? 23.109 -8.352 -8.234 1 92.38 110 ASP B O 1
ATOM 2502 N N . GLU B 1 111 ? 21.031 -8.844 -7.629 1 88.69 111 GLU B N 1
ATOM 2503 C CA . GLU B 1 111 ? 21.391 -8.906 -6.215 1 88.69 111 GLU B CA 1
ATOM 2504 C C . GLU B 1 111 ? 22.375 -10.047 -5.953 1 88.69 111 GLU B C 1
ATOM 2506 O O . GLU B 1 111 ? 23.25 -9.93 -5.09 1 88.69 111 GLU B O 1
ATOM 2511 N N . CYS B 1 112 ? 22.234 -11.125 -6.617 1 88.19 112 CYS B N 1
ATOM 2512 C CA . CYS B 1 112 ? 23.094 -12.289 -6.434 1 88.19 112 CYS B CA 1
ATOM 2513 C C . CYS B 1 112 ? 24.375 -12.148 -7.238 1 88.19 112 CYS B C 1
ATOM 2515 O O . CYS B 1 112 ? 25.312 -12.938 -7.074 1 88.19 112 CYS B O 1
ATOM 2517 N N . GLY B 1 113 ? 24.453 -11.094 -7.965 1 84.06 113 GLY B N 1
ATOM 2518 C CA . GLY B 1 113 ? 25.656 -10.828 -8.734 1 84.06 113 GLY B CA 1
ATOM 2519 C C . GLY B 1 113 ? 25.844 -11.789 -9.898 1 84.06 113 GLY B C 1
ATOM 2520 O O . GLY B 1 113 ? 26.969 -12.031 -10.328 1 84.06 113 GLY B O 1
ATOM 2521 N N . THR B 1 114 ? 24.766 -12.391 -10.172 1 76.38 114 THR B N 1
ATOM 2522 C CA . THR B 1 114 ? 24.844 -13.344 -11.273 1 76.38 114 THR B CA 1
ATOM 2523 C C . THR B 1 114 ? 23.641 -13.211 -12.203 1 76.38 114 THR B C 1
ATOM 2525 O O . THR B 1 114 ? 22.594 -12.688 -11.805 1 76.38 114 THR B O 1
ATOM 2528 N N . ASN B 1 115 ? 23.812 -13.25 -13.445 1 81.06 115 ASN B N 1
ATOM 2529 C CA . ASN B 1 115 ? 22.719 -13.445 -14.398 1 81.06 115 ASN B CA 1
ATOM 2530 C C . ASN B 1 115 ? 22.469 -14.922 -14.672 1 81.06 115 ASN B C 1
ATOM 2532 O O . ASN B 1 115 ? 22.406 -15.344 -15.828 1 81.06 115 ASN B O 1
ATOM 2536 N N . LYS B 1 116 ? 22.234 -15.508 -13.57 1 88.81 116 LYS B N 1
ATOM 2537 C CA . LYS B 1 116 ? 22.234 -16.969 -13.586 1 88.81 116 LYS B CA 1
ATOM 2538 C C . LYS B 1 116 ? 20.922 -17.516 -14.109 1 88.81 116 LYS B C 1
ATOM 2540 O O . LYS B 1 116 ? 20.906 -18.453 -14.914 1 88.81 116 LYS B O 1
ATOM 2545 N N . TYR B 1 117 ? 19.859 -17 -13.703 1 94.44 117 TYR B N 1
ATOM 2546 C CA . TYR B 1 117 ? 18.562 -17.594 -13.984 1 94.44 117 TYR B CA 1
ATOM 2547 C C . TYR B 1 117 ? 17.875 -16.891 -15.141 1 94.44 117 TYR B C 1
ATOM 2549 O O . TYR B 1 117 ? 17.969 -15.664 -15.273 1 94.44 117 TYR B O 1
ATOM 2557 N N . GLU B 1 118 ? 17.234 -17.656 -15.93 1 96.19 118 GLU B N 1
ATOM 2558 C CA . GLU B 1 118 ? 16.438 -17.141 -17.047 1 96.19 118 GLU B CA 1
ATOM 2559 C C . GLU B 1 118 ? 14.953 -17.453 -16.844 1 96.19 118 GLU B C 1
ATOM 2561 O O . GLU B 1 118 ? 14.586 -18.562 -16.469 1 96.19 118 GLU B O 1
ATOM 2566 N N . PHE B 1 119 ? 14.188 -16.484 -17.172 1 97.69 119 PHE B N 1
ATOM 2567 C CA . PHE B 1 119 ? 12.742 -16.656 -17.031 1 97.69 119 PHE B CA 1
ATOM 2568 C C . PHE B 1 119 ? 12.227 -17.688 -18.031 1 97.69 119 PHE B C 1
ATOM 2570 O O . PHE B 1 119 ? 12.648 -17.703 -19.188 1 97.69 119 PHE B O 1
ATOM 2577 N N . HIS B 1 120 ? 11.305 -18.5 -17.562 1 97.56 120 HIS B N 1
ATOM 2578 C CA . HIS B 1 120 ? 10.68 -19.469 -18.453 1 97.56 120 HIS B CA 1
ATOM 2579 C C . HIS B 1 120 ? 9.188 -19.188 -18.609 1 97.56 120 HIS B C 1
ATOM 2581 O O . HIS B 1 120 ? 8.75 -18.672 -19.641 1 97.56 120 HIS B O 1
ATOM 2587 N N . GLU B 1 121 ? 8.359 -19.438 -17.531 1 97.75 121 GLU B N 1
ATOM 2588 C CA . GLU B 1 121 ? 6.922 -19.219 -17.625 1 97.75 121 GLU B CA 1
ATOM 2589 C C . GLU B 1 121 ? 6.309 -18.969 -16.25 1 97.75 121 GLU B C 1
ATOM 2591 O O . GLU B 1 121 ? 6.855 -19.391 -15.234 1 97.75 121 GLU B O 1
ATOM 2596 N N . VAL B 1 122 ? 5.152 -18.297 -16.328 1 98.06 122 VAL B N 1
ATOM 2597 C CA . VAL B 1 122 ? 4.348 -18.172 -15.109 1 98.06 122 VAL B CA 1
ATOM 2598 C C . VAL B 1 122 ? 3.594 -19.484 -14.852 1 98.06 122 VAL B C 1
ATOM 2600 O O . VAL B 1 122 ? 2.938 -20.016 -15.758 1 98.06 122 VAL B O 1
ATOM 2603 N N . VAL B 1 123 ? 3.727 -20.031 -13.633 1 97.62 123 VAL B N 1
ATOM 2604 C CA . VAL B 1 123 ? 3.008 -21.25 -13.258 1 97.62 123 VAL B CA 1
ATOM 2605 C C . VAL B 1 123 ? 1.63 -20.891 -12.711 1 97.62 123 VAL B C 1
ATOM 2607 O O . VAL B 1 123 ? 0.621 -21.469 -13.117 1 97.62 123 VAL B O 1
ATOM 2610 N N . LYS B 1 124 ? 1.558 -20.016 -11.773 1 96.56 124 LYS B N 1
ATOM 2611 C CA . LYS B 1 124 ? 0.31 -19.531 -11.195 1 96.56 124 LYS B CA 1
ATOM 2612 C C . LYS B 1 124 ? 0.504 -18.172 -10.539 1 96.56 124 LYS B C 1
ATOM 2614 O O . LYS B 1 124 ? 1.628 -17.797 -10.203 1 96.56 124 LYS B O 1
ATOM 2619 N N . ALA B 1 125 ? -0.599 -17.438 -10.461 1 97 125 ALA B N 1
ATOM 2620 C CA . ALA B 1 125 ? -0.603 -16.141 -9.789 1 97 125 ALA B CA 1
ATOM 2621 C C . ALA B 1 125 ? -1.921 -15.914 -9.055 1 97 125 ALA B C 1
ATOM 2623 O O . ALA B 1 125 ? -2.99 -16.266 -9.555 1 97 125 ALA B O 1
ATOM 2624 N N . ASN B 1 126 ? -1.831 -15.414 -7.844 1 94.88 126 ASN B N 1
ATOM 2625 C CA . ASN B 1 126 ? -2.982 -14.898 -7.109 1 94.88 126 ASN B CA 1
ATOM 2626 C C . ASN B 1 126 ? -2.699 -13.516 -6.516 1 94.88 126 ASN B C 1
ATOM 2628 O O . ASN B 1 126 ? -1.588 -13 -6.641 1 94.88 126 ASN B O 1
ATOM 2632 N N . PHE B 1 127 ? -3.766 -12.883 -5.984 1 91.69 127 PHE B N 1
ATOM 2633 C CA . PHE B 1 127 ? -3.594 -11.547 -5.422 1 91.69 127 PHE B CA 1
ATOM 2634 C C . PHE B 1 127 ? -4.586 -11.305 -4.293 1 91.69 127 PHE B C 1
ATOM 2636 O O . PHE B 1 127 ? -5.59 -12.008 -4.18 1 91.69 127 PHE B O 1
ATOM 2643 N N . HIS B 1 128 ? -4.246 -10.398 -3.434 1 87.75 128 HIS B N 1
ATOM 2644 C CA . HIS B 1 128 ? -5.18 -9.812 -2.473 1 87.75 128 HIS B CA 1
ATOM 2645 C C . HIS B 1 128 ? -5.051 -8.297 -2.434 1 87.75 128 HIS B C 1
ATOM 2647 O O . HIS B 1 128 ? -4.039 -7.742 -2.873 1 87.75 128 HIS B O 1
ATOM 2653 N N . GLY B 1 129 ? -6.117 -7.66 -2.023 1 79.75 129 GLY B N 1
ATOM 2654 C CA . GLY B 1 129 ? -6.059 -6.223 -1.809 1 79.75 129 GLY B CA 1
ATOM 2655 C C . GLY B 1 129 ? -5.047 -5.82 -0.754 1 79.75 129 GLY B C 1
ATOM 2656 O O . GLY B 1 129 ? -4.871 -6.52 0.246 1 79.75 129 GLY B O 1
ATOM 2657 N N . SER B 1 130 ? -4.285 -4.82 -1.089 1 74.19 130 SER B N 1
ATOM 2658 C CA . SER B 1 130 ? -3.396 -4.164 -0.137 1 74.19 130 SER B CA 1
ATOM 2659 C C . SER B 1 130 ? -3.879 -2.752 0.189 1 74.19 130 SER B C 1
ATOM 2661 O O . SER B 1 130 ? -3.818 -1.859 -0.659 1 74.19 130 SER B O 1
ATOM 2663 N N . CYS B 1 131 ? -4.469 -2.645 1.379 1 72.06 131 CYS B N 1
ATOM 2664 C CA . CYS B 1 131 ? -5.023 -1.352 1.762 1 72.06 131 CYS B CA 1
ATOM 2665 C C . CYS B 1 131 ? -4.27 -0.76 2.943 1 72.06 131 CYS B C 1
ATOM 2667 O O . CYS B 1 131 ? -3.801 -1.494 3.816 1 72.06 131 CYS B O 1
ATOM 2669 N N . GLY B 1 132 ? -4.125 0.584 2.908 1 78.31 132 GLY B N 1
ATOM 2670 C CA . GLY B 1 132 ? -3.496 1.305 4.004 1 78.31 132 GLY B CA 1
ATOM 2671 C C . GLY B 1 132 ? -3.723 2.803 3.939 1 78.31 132 GLY B C 1
ATOM 2672 O O . GLY B 1 132 ? -4.684 3.266 3.322 1 78.31 132 GLY B O 1
ATOM 2673 N N . TYR B 1 133 ? -2.902 3.434 4.766 1 86.56 133 TYR B N 1
ATOM 2674 C CA . TYR B 1 133 ? -2.949 4.891 4.832 1 86.56 133 TYR B CA 1
ATOM 2675 C C . TYR B 1 133 ? -1.648 5.504 4.324 1 86.56 133 TYR B C 1
ATOM 2677 O O . TYR B 1 133 ? -0.564 4.977 4.586 1 86.56 133 TYR B O 1
ATOM 2685 N N . MET B 1 134 ? -1.823 6.527 3.564 1 89.44 134 MET B N 1
ATOM 2686 C CA . MET B 1 134 ? -0.711 7.43 3.279 1 89.44 134 MET B CA 1
ATOM 2687 C C . MET B 1 134 ? -0.79 8.68 4.148 1 89.44 134 MET B C 1
ATOM 2689 O O . MET B 1 134 ? -1.658 9.531 3.943 1 89.44 134 MET B O 1
ATOM 2693 N N . PHE B 1 135 ? 0.166 8.797 5.094 1 93.62 135 PHE B N 1
ATOM 2694 C CA . PHE B 1 135 ? 0.2 9.969 5.961 1 93.62 135 PHE B CA 1
ATOM 2695 C C . PHE B 1 135 ? 1.082 11.062 5.363 1 93.62 135 PHE B C 1
ATOM 2697 O O . PHE B 1 135 ? 2.154 10.773 4.824 1 93.62 135 PHE B O 1
ATOM 2704 N N . LEU B 1 136 ? 0.624 12.266 5.402 1 95.81 136 LEU B N 1
ATOM 2705 C CA . LEU B 1 136 ? 1.353 13.477 5.047 1 95.81 136 LEU B CA 1
ATOM 2706 C C . LEU B 1 136 ? 1.484 14.406 6.254 1 95.81 136 LEU B C 1
ATOM 2708 O O . LEU B 1 136 ? 0.517 15.062 6.645 1 95.81 136 LEU B O 1
ATOM 2712 N N . ILE B 1 137 ? 2.674 14.469 6.836 1 97.88 137 ILE B N 1
ATOM 2713 C CA . ILE B 1 137 ? 2.869 15.156 8.109 1 97.88 137 ILE B CA 1
ATOM 2714 C C . ILE B 1 137 ? 3.803 16.344 7.918 1 97.88 137 ILE B C 1
ATOM 2716 O O . ILE B 1 137 ? 4.844 16.234 7.266 1 97.88 137 ILE B O 1
ATOM 2720 N N . THR B 1 138 ? 3.418 17.469 8.328 1 98.06 138 THR B N 1
ATOM 2721 C CA . THR B 1 138 ? 4.266 18.641 8.461 1 98.06 138 THR B CA 1
ATOM 2722 C C . THR B 1 138 ? 4.652 18.875 9.922 1 98.06 138 THR B C 1
ATOM 2724 O O . THR B 1 138 ? 3.793 18.859 10.805 1 98.06 138 THR B O 1
ATOM 2727 N N . PHE B 1 139 ? 5.949 18.984 10.125 1 98.31 139 PHE B N 1
ATOM 2728 C CA . PHE B 1 139 ? 6.398 19.141 11.508 1 98.31 139 PHE B CA 1
ATOM 2729 C C . PHE B 1 139 ? 7.582 20.094 11.586 1 98.31 139 PHE B C 1
ATOM 2731 O O . PHE B 1 139 ? 8.203 20.422 10.57 1 98.31 139 PHE B O 1
ATOM 2738 N N . GLN B 1 140 ? 7.848 20.609 12.773 1 98.19 140 GLN B N 1
ATOM 2739 C CA . GLN B 1 140 ? 8.938 21.547 13.023 1 98.19 140 GLN B CA 1
ATOM 2740 C C . GLN B 1 140 ? 10.164 20.828 13.594 1 98.19 140 GLN B C 1
ATOM 2742 O O . GLN B 1 140 ? 10.023 19.906 14.398 1 98.19 140 GLN B O 1
ATOM 2747 N N . VAL B 1 141 ? 11.25 21.281 13.164 1 97.19 141 VAL B N 1
ATOM 2748 C CA . VAL B 1 141 ? 12.516 20.797 13.695 1 97.19 141 VAL B CA 1
ATOM 2749 C C . VAL B 1 141 ? 13.367 21.969 14.164 1 97.19 141 VAL B C 1
ATOM 2751 O O . VAL B 1 141 ? 13.148 23.109 13.742 1 97.19 141 VAL B O 1
ATOM 2754 N N . PHE B 1 142 ? 14.273 21.672 15.016 1 95.88 142 PHE B N 1
ATOM 2755 C CA . PHE B 1 142 ? 15.266 22.641 15.469 1 95.88 142 PHE B CA 1
ATOM 2756 C C . PHE B 1 142 ? 16.625 22.344 14.859 1 95.88 142 PHE B C 1
ATOM 2758 O O . PHE B 1 142 ? 17.078 21.188 14.867 1 95.88 142 PHE B O 1
ATOM 2765 N N . ASP B 1 143 ? 17.141 23.375 14.281 1 92.69 143 ASP B N 1
ATOM 2766 C CA . ASP B 1 143 ? 18.516 23.312 13.773 1 92.69 143 ASP B CA 1
ATOM 2767 C C . ASP B 1 143 ? 19.484 24 14.727 1 92.69 143 ASP B C 1
ATOM 2769 O O . ASP B 1 143 ? 19.578 25.234 14.734 1 92.69 143 ASP B O 1
ATOM 2773 N N . PRO B 1 144 ? 20.188 23.234 15.367 1 90.25 144 PRO B N 1
ATOM 2774 C CA . PRO B 1 144 ? 21.094 23.844 16.344 1 90.25 144 PRO B CA 1
ATOM 2775 C C . PRO B 1 144 ? 22.219 24.641 15.688 1 90.25 144 PRO B C 1
ATOM 2777 O O . PRO B 1 144 ? 22.812 25.516 16.328 1 90.25 144 PRO B O 1
ATOM 2780 N N . SER B 1 145 ? 22.594 24.328 14.547 1 89 145 SER B N 1
ATOM 2781 C CA . SER B 1 145 ? 23.719 24.984 13.891 1 89 145 SER B CA 1
ATOM 2782 C C . SER B 1 145 ? 23.438 26.469 13.656 1 89 145 SER B C 1
ATOM 2784 O O . SER B 1 145 ? 24.344 27.297 13.625 1 89 145 SER B O 1
ATOM 2786 N N . ASP B 1 146 ? 22.172 26.875 13.484 1 90.25 146 ASP B N 1
ATOM 2787 C CA . ASP B 1 146 ? 21.844 28.281 13.266 1 90.25 146 ASP B CA 1
ATOM 2788 C C . ASP B 1 146 ? 20.766 28.75 14.234 1 90.25 146 ASP B C 1
ATOM 2790 O O . ASP B 1 146 ? 20.219 29.844 14.086 1 90.25 146 ASP B O 1
ATOM 2794 N N . ASP B 1 147 ? 20.453 27.922 15.164 1 92.38 147 ASP B N 1
ATOM 2795 C CA . ASP B 1 147 ? 19.5 28.203 16.219 1 92.38 147 ASP B CA 1
ATOM 2796 C C . ASP B 1 147 ? 18.141 28.594 15.648 1 92.38 147 ASP B C 1
ATOM 2798 O O . ASP B 1 147 ? 17.531 29.578 16.078 1 92.38 147 ASP B O 1
ATOM 2802 N N . GLN B 1 148 ? 17.719 27.922 14.609 1 93.31 148 GLN B N 1
ATOM 2803 C CA . GLN B 1 148 ? 16.469 28.266 13.938 1 93.31 148 GLN B CA 1
ATOM 2804 C C . GLN B 1 148 ? 15.523 27.062 13.891 1 93.31 148 GLN B C 1
ATOM 2806 O O . GLN B 1 148 ? 15.977 25.906 13.891 1 93.31 148 GLN B O 1
ATOM 2811 N N . GLU B 1 149 ? 14.273 27.406 13.922 1 94.94 149 GLU B N 1
ATOM 2812 C CA . GLU B 1 149 ? 13.25 26.406 13.625 1 94.94 149 GLU B CA 1
ATOM 2813 C C . GLU B 1 149 ? 13 26.312 12.117 1 94.94 149 GLU B C 1
ATOM 2815 O O . GLU B 1 149 ? 12.969 27.328 11.422 1 94.94 149 GLU B O 1
ATOM 2820 N N . LYS B 1 150 ? 12.93 25.109 11.672 1 95.62 150 LYS B N 1
ATOM 2821 C CA . LYS B 1 150 ? 12.648 24.828 10.266 1 95.62 150 LYS B CA 1
ATOM 2822 C C . LYS B 1 150 ? 11.477 23.859 10.125 1 95.62 150 LYS B C 1
ATOM 2824 O O . LYS B 1 150 ? 11.188 23.078 11.047 1 95.62 150 LYS B O 1
ATOM 2829 N N . THR B 1 151 ? 10.828 23.969 9 1 97.31 151 THR B N 1
ATOM 2830 C CA . THR B 1 151 ? 9.664 23.125 8.742 1 97.31 151 THR B CA 1
ATOM 2831 C C . THR B 1 151 ? 10.023 21.969 7.828 1 97.31 151 THR B C 1
ATOM 2833 O O . THR B 1 151 ? 10.664 22.156 6.793 1 97.31 151 THR B O 1
ATOM 2836 N N . PHE B 1 152 ? 9.672 20.781 8.242 1 97.62 152 PHE B N 1
ATOM 2837 C CA . PHE B 1 152 ? 9.914 19.562 7.48 1 97.62 152 PHE B CA 1
ATOM 2838 C C . PHE B 1 152 ? 8.602 18.875 7.105 1 97.62 152 PHE B C 1
ATOM 2840 O O . PHE B 1 152 ? 7.566 19.156 7.719 1 97.62 152 PHE B O 1
ATOM 2847 N N . GLN B 1 153 ? 8.68 18.062 6.086 1 96.75 153 GLN B N 1
ATOM 2848 C CA . GLN B 1 153 ? 7.57 17.234 5.637 1 96.75 153 GLN B CA 1
ATOM 2849 C C . GLN B 1 153 ? 8 15.766 5.5 1 96.75 153 GLN B C 1
ATOM 2851 O O . GLN B 1 153 ? 9.117 15.484 5.059 1 96.75 153 GLN B O 1
ATOM 2856 N N . ALA B 1 154 ? 7.078 14.906 5.945 1 96.5 154 ALA B N 1
ATOM 2857 C CA . ALA B 1 154 ? 7.305 13.477 5.77 1 96.5 154 ALA B CA 1
ATOM 2858 C C . ALA B 1 154 ? 6.086 12.797 5.152 1 96.5 154 ALA B C 1
ATOM 2860 O O . ALA B 1 154 ? 4.945 13.125 5.496 1 96.5 154 ALA B O 1
ATOM 2861 N N . ARG B 1 155 ? 6.281 11.898 4.258 1 93.44 155 ARG B N 1
ATOM 2862 C CA . ARG B 1 155 ? 5.273 11.016 3.682 1 93.44 155 ARG B CA 1
ATOM 2863 C C . ARG B 1 155 ? 5.508 9.57 4.105 1 93.44 155 ARG B C 1
ATOM 2865 O O . ARG B 1 155 ? 6.609 9.039 3.945 1 93.44 155 ARG B O 1
ATOM 2872 N N . ILE B 1 156 ? 4.453 9 4.668 1 92.75 156 ILE B N 1
ATOM 2873 C CA . ILE B 1 156 ? 4.582 7.664 5.25 1 92.75 156 ILE B CA 1
ATOM 2874 C C . ILE B 1 156 ? 3.428 6.781 4.785 1 92.75 156 ILE B C 1
ATOM 2876 O O . ILE B 1 156 ? 2.264 7.18 4.863 1 92.75 156 ILE B O 1
ATOM 2880 N N . ARG B 1 157 ? 3.715 5.625 4.281 1 87 157 ARG B N 1
ATOM 2881 C CA . ARG B 1 157 ? 2.711 4.594 4.035 1 87 157 ARG B CA 1
ATOM 2882 C C . ARG B 1 157 ? 2.598 3.645 5.223 1 87 157 ARG B C 1
ATOM 2884 O O . ARG B 1 157 ? 3.592 3.053 5.648 1 87 157 ARG B O 1
ATOM 2891 N N . TYR B 1 158 ? 1.329 3.543 5.668 1 87.88 158 TYR B N 1
ATOM 2892 C CA . TYR B 1 158 ? 1.094 2.762 6.879 1 87.88 158 TYR B CA 1
ATOM 2893 C C . TYR B 1 158 ? -0.06 1.787 6.684 1 87.88 158 TYR B C 1
ATOM 2895 O O . TYR B 1 158 ? -1.086 2.139 6.098 1 87.88 158 TYR B O 1
ATOM 2903 N N . THR B 1 159 ? 0.183 0.602 7.094 1 77.75 159 THR B N 1
ATOM 2904 C CA . THR B 1 159 ? -0.847 -0.411 7.297 1 77.75 159 THR B CA 1
ATOM 2905 C C . THR B 1 159 ? -0.607 -1.172 8.602 1 77.75 159 THR B C 1
ATOM 2907 O O . THR B 1 159 ? 0.514 -1.194 9.117 1 77.75 159 THR B O 1
ATOM 2910 N N . THR B 1 160 ? -1.714 -1.691 9.18 1 71.5 160 THR B N 1
ATOM 2911 C CA . THR B 1 160 ? -1.566 -2.465 10.406 1 71.5 160 THR B CA 1
ATOM 2912 C C . THR B 1 160 ? -0.953 -3.832 10.117 1 71.5 160 THR B C 1
ATOM 2914 O O . THR B 1 160 ? -0.505 -4.527 11.031 1 71.5 160 THR B O 1
ATOM 2917 N N . HIS B 1 161 ? -0.77 -4.121 8.852 1 67.88 161 HIS B N 1
ATOM 2918 C CA . HIS B 1 161 ? -0.437 -5.5 8.508 1 67.88 161 HIS B CA 1
ATOM 2919 C C . HIS B 1 161 ? 0.957 -5.59 7.895 1 67.88 161 HIS B C 1
ATOM 2921 O O . HIS B 1 161 ? 1.547 -6.672 7.844 1 67.88 161 HIS B O 1
ATOM 2927 N N . TYR B 1 162 ? 1.481 -4.457 7.391 1 71.31 162 TYR B N 1
ATOM 2928 C CA . TYR B 1 162 ? 2.773 -4.449 6.715 1 71.31 162 TYR B CA 1
ATOM 2929 C C . TYR B 1 162 ? 3.725 -3.453 7.367 1 71.31 162 TYR B C 1
ATOM 2931 O O . TYR B 1 162 ? 3.287 -2.52 8.047 1 71.31 162 TYR B O 1
ATOM 2939 N N . PRO B 1 163 ? 4.98 -3.805 7.152 1 73.5 163 PRO B N 1
ATOM 2940 C CA . PRO B 1 163 ? 5.934 -2.818 7.668 1 73.5 163 PRO B CA 1
ATOM 2941 C C . PRO B 1 163 ? 5.68 -1.413 7.125 1 73.5 163 PRO B C 1
ATOM 2943 O O . PRO B 1 163 ? 5.328 -1.253 5.957 1 73.5 163 PRO B O 1
ATOM 2946 N N . THR B 1 164 ? 5.895 -0.54 8.047 1 84.94 164 THR B N 1
ATOM 2947 C CA . THR B 1 164 ? 5.734 0.862 7.68 1 84.94 164 THR B CA 1
ATOM 2948 C C . THR B 1 164 ? 6.793 1.28 6.664 1 84.94 164 THR B C 1
ATOM 2950 O O . THR B 1 164 ? 7.965 0.92 6.793 1 84.94 164 THR B O 1
ATOM 2953 N N . GLU B 1 165 ? 6.344 1.928 5.609 1 82.19 165 GLU B N 1
ATOM 2954 C CA . GLU B 1 165 ? 7.254 2.482 4.613 1 82.19 165 GLU B CA 1
ATOM 2955 C C . GLU B 1 165 ? 7.398 3.994 4.777 1 82.19 165 GLU B C 1
ATOM 2957 O O . GLU B 1 165 ? 6.426 4.734 4.609 1 82.19 165 GLU B O 1
ATOM 2962 N N . PHE B 1 166 ? 8.602 4.406 5.129 1 89.88 166 PHE B N 1
ATOM 2963 C CA . PHE B 1 166 ? 8.93 5.824 5.176 1 89.88 166 PHE B CA 1
ATOM 2964 C C . PHE B 1 166 ? 9.367 6.324 3.805 1 89.88 166 PHE B C 1
ATOM 2966 O O . PHE B 1 166 ? 10.531 6.188 3.432 1 89.88 166 PHE B O 1
ATOM 2973 N N . VAL B 1 167 ? 8.43 6.926 3.09 1 85.5 167 VAL B N 1
ATOM 2974 C CA . VAL B 1 167 ? 8.609 7.246 1.678 1 85.5 167 VAL B CA 1
ATOM 2975 C C . VAL B 1 167 ? 9.656 8.344 1.521 1 85.5 167 VAL B C 1
ATOM 2977 O O . VAL B 1 167 ? 10.594 8.203 0.734 1 85.5 167 VAL B O 1
ATOM 2980 N N . PHE B 1 168 ? 9.453 9.461 2.238 1 87.75 168 PHE B N 1
ATOM 2981 C CA . PHE B 1 168 ? 10.5 10.477 2.264 1 87.75 168 PHE B CA 1
ATOM 2982 C C . PHE B 1 168 ? 10.352 11.375 3.484 1 87.75 168 PHE B C 1
ATOM 2984 O O . PHE B 1 168 ? 9.312 11.383 4.137 1 87.75 168 PHE B O 1
ATOM 2991 N N . CYS B 1 169 ? 11.367 12.086 3.77 1 94.56 169 CYS B N 1
ATOM 2992 C CA . CYS B 1 169 ? 11.453 13.203 4.707 1 94.56 169 CYS B CA 1
ATOM 2993 C C . CYS B 1 169 ? 12.289 14.336 4.133 1 94.56 169 CYS B C 1
ATOM 2995 O O . CYS B 1 169 ? 13.383 14.102 3.613 1 94.56 169 CYS B O 1
ATOM 2997 N N . ARG B 1 170 ? 11.719 15.578 4.188 1 93.44 170 ARG B N 1
ATOM 2998 C CA . ARG B 1 170 ? 12.422 16.688 3.551 1 93.44 170 ARG B CA 1
ATOM 2999 C C . ARG B 1 170 ? 12.055 18.016 4.207 1 93.44 170 ARG B C 1
ATOM 3001 O O . ARG B 1 170 ? 11 18.141 4.824 1 93.44 170 ARG B O 1
ATOM 3008 N N . PRO B 1 171 ? 13 19.016 4.02 1 93.81 171 PRO B N 1
ATOM 3009 C CA . PRO B 1 171 ? 12.516 20.359 4.312 1 93.81 171 PRO B CA 1
ATOM 3010 C C . PRO B 1 171 ? 11.32 20.766 3.447 1 93.81 171 PRO B C 1
ATOM 3012 O O . PRO B 1 171 ? 11.258 20.406 2.268 1 93.81 171 PRO B O 1
ATOM 3015 N N . LYS B 1 172 ? 10.367 21.422 4.039 1 94.44 172 LYS B N 1
ATOM 3016 C CA . LYS B 1 172 ? 9.234 21.906 3.254 1 94.44 172 LYS B CA 1
ATOM 3017 C C . LYS B 1 172 ? 9.703 22.812 2.113 1 94.44 172 LYS B C 1
ATOM 3019 O O . LYS B 1 172 ? 10.477 23.75 2.33 1 94.44 172 LYS B O 1
ATOM 3024 N N . PRO B 1 173 ? 9.281 22.469 0.918 1 87.69 173 PRO B N 1
ATOM 3025 C CA . PRO B 1 173 ? 9.672 23.312 -0.203 1 87.69 173 PRO B CA 1
ATOM 3026 C C . PRO B 1 173 ? 9.109 24.734 -0.096 1 87.69 173 PRO B C 1
ATOM 3028 O O . PRO B 1 173 ? 8 24.922 0.418 1 87.69 173 PRO B O 1
ATOM 3031 N N . ASN B 1 174 ? 9.898 25.797 -0.302 1 74.56 174 ASN B N 1
ATOM 3032 C CA . ASN B 1 174 ? 9.43 27.188 -0.374 1 74.56 174 ASN B CA 1
ATOM 3033 C C . ASN B 1 174 ? 8.531 27.406 -1.582 1 74.56 174 ASN B C 1
ATOM 3035 O O . ASN B 1 174 ? 8.852 26.984 -2.693 1 74.56 174 ASN B O 1
ATOM 3039 N N . PRO B 1 175 ? 7.293 27.688 -1.403 1 60.88 175 PRO B N 1
ATOM 3040 C CA . PRO B 1 175 ? 6.43 27.922 -2.564 1 60.88 175 PRO B CA 1
ATOM 3041 C C . PRO B 1 175 ? 7.062 28.844 -3.594 1 60.88 175 PRO B C 1
ATOM 3043 O O . PRO B 1 175 ? 6.738 28.766 -4.781 1 60.88 175 PRO B O 1
ATOM 3046 N N . GLU B 1 176 ? 7.816 29.938 -3.209 1 54.66 176 GLU B N 1
ATOM 3047 C CA . GLU B 1 176 ? 8.297 30.953 -4.137 1 54.66 176 GLU B CA 1
ATOM 3048 C C . GLU B 1 176 ? 9.43 30.422 -5.008 1 54.66 176 GLU B C 1
ATOM 3050 O O . GLU B 1 176 ? 9.812 31.062 -5.996 1 54.66 176 GLU B O 1
ATOM 3055 N N . VAL B 1 177 ? 10.258 29.594 -4.57 1 43.53 177 VAL B N 1
ATOM 3056 C CA . VAL B 1 177 ? 11.406 29.328 -5.422 1 43.53 177 VAL B CA 1
ATOM 3057 C C . VAL B 1 177 ? 11 28.406 -6.574 1 43.53 177 VAL B C 1
ATOM 3059 O O . VAL B 1 177 ? 10.602 27.266 -6.355 1 43.53 177 VAL B O 1
ATOM 3062 N N . ASP B 1 178 ? 10.367 28.922 -7.555 1 40.56 178 ASP B N 1
ATOM 3063 C CA . ASP B 1 178 ? 10.102 28.359 -8.875 1 40.56 178 ASP B CA 1
ATOM 3064 C C . ASP B 1 178 ? 11.266 27.5 -9.352 1 40.56 178 ASP B C 1
ATOM 3066 O O . ASP B 1 178 ? 12.43 27.828 -9.109 1 40.56 178 ASP B O 1
ATOM 3070 N N . SER B 1 179 ? 10.953 26.391 -9.766 1 38.66 179 SER B N 1
ATOM 3071 C CA . SER B 1 179 ? 11.797 25.5 -10.539 1 38.66 179 SER B CA 1
ATOM 3072 C C . SER B 1 179 ? 12.617 26.25 -11.578 1 38.66 179 SER B C 1
ATOM 3074 O O . SER B 1 179 ? 12.547 25.969 -12.773 1 38.66 179 SER B O 1
ATOM 3076 N N . HIS B 1 180 ? 13.094 27.516 -11.359 1 34.34 180 HIS B N 1
ATOM 3077 C CA . HIS B 1 180 ? 13.859 28.047 -12.477 1 34.34 180 HIS B CA 1
ATOM 3078 C C . HIS B 1 180 ? 15.086 27.203 -12.773 1 34.34 180 HIS B C 1
ATOM 3080 O O . HIS B 1 180 ? 15.734 27.359 -13.805 1 34.34 180 HIS B O 1
ATOM 3086 N N . GLU B 1 181 ? 15.711 26.625 -11.758 1 33 181 GLU B N 1
ATOM 3087 C CA . GLU B 1 181 ? 17.094 26.375 -12.156 1 33 181 GLU B CA 1
ATOM 3088 C C . GLU B 1 181 ? 17.188 25.188 -13.102 1 33 181 GLU B C 1
ATOM 3090 O O . GLU B 1 181 ? 18.172 24.453 -13.078 1 33 181 GLU B O 1
ATOM 3095 N N . THR B 1 182 ? 16.172 24.594 -13.5 1 30.61 182 THR B N 1
ATOM 3096 C CA . THR B 1 182 ? 16.703 23.688 -14.516 1 30.61 182 THR B CA 1
ATOM 3097 C C . THR B 1 182 ? 17.219 24.484 -15.719 1 30.61 182 THR B C 1
ATOM 3099 O O . THR B 1 182 ? 16.422 24.953 -16.531 1 30.61 182 THR B O 1
ATOM 3102 N N . ALA B 1 183 ? 18.266 25.359 -15.57 1 27.98 183 ALA B N 1
ATOM 3103 C CA . ALA B 1 183 ? 18.984 25.891 -16.734 1 27.98 183 ALA B CA 1
ATOM 3104 C C . ALA B 1 183 ? 19.312 24.781 -17.734 1 27.98 183 ALA B C 1
ATOM 3106 O O . ALA B 1 183 ? 19.797 23.703 -17.344 1 27.98 183 ALA B O 1
ATOM 3107 N N . GLU B 1 184 ? 18.719 24.859 -18.906 1 29.3 184 GLU B N 1
ATOM 3108 C CA . GLU B 1 184 ? 19.047 24.234 -20.172 1 29.3 184 GLU B CA 1
ATOM 3109 C C . GLU B 1 184 ? 20.531 24.422 -20.516 1 29.3 184 GLU B C 1
ATOM 3111 O O . GLU B 1 184 ? 21 25.562 -20.672 1 29.3 184 GLU B O 1
ATOM 3116 N N . GLU B 1 185 ? 21.391 23.672 -19.938 1 27.03 185 GLU B N 1
ATOM 3117 C CA . GLU B 1 185 ? 22.672 23.641 -20.625 1 27.03 185 GLU B CA 1
ATOM 3118 C C . GLU B 1 185 ? 22.5 23.469 -22.141 1 27.03 185 GLU B C 1
ATOM 3120 O O . GLU B 1 185 ? 21.875 22.5 -22.578 1 27.03 185 GLU B O 1
ATOM 3125 N N . ASP B 1 186 ? 22.5 24.547 -22.812 1 27.75 186 ASP B N 1
ATOM 3126 C CA . ASP B 1 186 ? 22.734 24.625 -24.25 1 27.75 186 ASP B CA 1
ATOM 3127 C C . ASP B 1 186 ? 23.953 23.812 -24.656 1 27.75 186 ASP B C 1
ATOM 3129 O O . ASP B 1 186 ? 25.078 24.109 -24.25 1 27.75 186 ASP B O 1
ATOM 3133 N N . VAL B 1 187 ? 23.891 22.531 -24.875 1 25.38 187 VAL B N 1
ATOM 3134 C CA . VAL B 1 187 ? 24.922 21.891 -25.688 1 25.38 187 VAL B CA 1
ATOM 3135 C C . VAL B 1 187 ? 24.984 22.594 -27.047 1 25.38 187 VAL B C 1
ATOM 3137 O O . VAL B 1 187 ? 24.016 22.594 -27.812 1 25.38 187 VAL B O 1
ATOM 3140 N N . LYS B 1 188 ? 25.797 23.578 -27.203 1 26.78 188 LYS B N 1
ATOM 3141 C CA . LYS B 1 188 ? 26.406 24 -28.453 1 26.78 188 LYS B CA 1
ATOM 3142 C C . LYS B 1 188 ? 26.938 22.812 -29.234 1 26.78 188 LYS B C 1
ATOM 3144 O O . LYS B 1 188 ? 27.828 22.094 -28.766 1 26.78 188 LYS B O 1
ATOM 3149 N N . GLY B 1 189 ? 25.891 22.203 -30.031 1 21.52 189 GLY B N 1
ATOM 3150 C CA . GLY B 1 189 ? 26.422 21.875 -31.344 1 21.52 189 GLY B CA 1
ATOM 3151 C C . GLY B 1 189 ? 26.594 23.078 -32.25 1 21.52 189 GLY B C 1
ATOM 3152 O O . GLY B 1 189 ? 25.953 24.109 -32.031 1 21.52 189 GLY B O 1
#

Secondary structure (DSSP, 8-state):
-----GGGGGGPPPP-BSS-TTSGGGG---SSS--TT---SS-HHHHHHHHHHHHHHHTTS---GGGS-TTBSEEE--TT--TTS-TT----HHHHHHHHHHHHHHHHHHHHT----EEEEEEEEEEEEEEEEEEEEEEEEEETTTTEEEEEEEEEEE-SSS--EEEEEEEPP-TTS-STT--------/-----GGGGGG-PPP-BSS-TTSGGGG---SSS--TT---SS-HHHHHHHHHHHHHHHTTS---GGGS-TTBSEEE--TT--TTS-TT----HHHHHHHHHHHHHHHHHHHHT----EEEEEEEEEEEEEEEEEEEEEEEEEETTTTEEEEEEEEEEE-SSS--EEEEEEEPP-TTS-STT--------

Sequence (378 aa):
MGESFEGWNAWLEDAYLLCTPEDPECLKHHYITRTEKDEPQYTVDEEIAMMNEQITKSEGFDIDFSLFRCLFNYHLVDPDDFDFLDDESEETNGDFMKRFSQESLKRYNDECGTNKYEFHEVVKANFHGSCGYMFLITFQVFDPSDDQEKTFQARIRYTTHYPTEFVFCRPKPNPEVDSHETAEEDVKGMGESFEGWNAWLEDAYLLCTPEDPECLKHHYITRTEKDEPQYTVDEEIAMMNEQITKSEGFDIDFSLFRCLFNYHLVDPDDFDFLDDESEETNGDFMKRFSQESLKRYNDECGTNKYEFHEVVKANFHGSCGYMFLITFQVFDPSDDQEKTFQARIRYTTHYPTEFVFCRPKPNPEVDSHETAEEDVKG

Organism: Arabidopsis thaliana (NCBI:txid3702)

Nearest PDB structures (foldseek):
  1wnh-assembly1_A  TM=7.128E-01  e=1.848E+00  Mus musculus
  6ncl-assembly1_a5  TM=6.995E-01  e=3.663E+00  Paramecium bursaria Chlorella virus 1
  1mm8-assembly1_A-2  TM=5.335E-01  e=4.148E+00  Escherichia coli
  8h2i-assembly1_bQ  TM=3.843E-01  e=5.661E+00  Paramecium bursaria Chlorella virus 1
  3ecp-assembly1_A-2  TM=5.035E-01  e=9.907E+00  Escherichia coli

Solvent-accessible surface area (backbone atoms only — not comparable to full-atom values): 22144 Å² total; per-residue (Å²): 130,79,76,74,70,77,64,60,66,28,70,53,75,77,62,44,68,76,50,53,87,83,36,78,72,41,69,45,42,60,66,51,90,59,54,90,80,60,68,74,93,58,56,70,69,54,42,40,52,53,49,38,51,30,30,65,76,48,73,55,62,60,65,70,58,80,76,42,64,52,32,42,46,58,41,75,59,57,45,85,40,54,83,88,51,61,90,84,51,88,58,34,37,40,54,50,51,44,52,52,50,48,52,38,48,52,53,42,22,59,72,69,72,36,86,58,66,37,83,68,46,76,73,47,45,33,34,29,70,39,69,33,36,33,38,32,37,34,28,36,27,36,31,69,92,76,72,39,78,44,54,30,35,35,37,33,41,40,38,98,48,31,78,70,40,77,73,46,55,41,70,54,78,63,87,79,72,66,82,66,74,76,67,78,75,77,73,81,122,131,78,76,75,67,76,65,62,61,28,70,52,76,78,62,45,68,76,50,53,88,83,36,75,71,43,69,43,42,62,70,42,90,56,51,89,81,56,72,74,92,58,56,71,69,53,42,39,52,52,48,38,51,29,28,67,77,46,72,56,62,60,65,71,55,78,78,38,60,56,30,42,46,58,42,75,60,56,45,84,41,54,84,87,53,69,82,90,55,88,57,32,38,40,55,50,52,45,52,52,50,47,54,37,48,53,53,42,23,59,73,71,73,35,86,56,65,38,82,70,46,75,74,49,46,32,33,29,72,38,68,34,36,35,37,33,37,34,29,37,26,37,31,69,91,75,73,40,78,44,55,31,34,34,37,33,41,39,39,98,50,31,77,71,40,78,74,46,52,44,69,56,77,63,85,80,70,62,84,61,76,74,69,77,78,76,75,80,123

Radius of gyration: 24.39 Å; Cα contacts (8 Å, |Δi|>4): 596; chains: 2; bounding box: 55×62×62 Å